Protein AF-W6RRQ3-F1 (afdb_monomer_lite)

Secondary structure (DSSP, 8-state):
-HHHHHHHHHHHHHHHH-TT-THHHHHHHHHHS--TT------PPTT--S-S----S----S-S---EEEESTTS-EEEE--TTSEEEEEETTT--EEEEEE--SS-EEEEEE-SSSS-EEEEESSS-EEEE------SS-----B-S-HHHHHHHHHHHTTS-S-HHHHHHHS---------

Sequence (183 aa):
MEHIGLARKCVQKFKEWYPNDTAIEKMEEDVEALTPNDRPELVAPEGVVDYQERYGGSTNHQTDIKEANFFGSRDQYIIAGSDCGHMYIWNRDTSKIQGIFEADDHILNICQPHPDQFMIATAGIDDDILLWQPILERPDAFLSRRVEDPYEFMEKRADGMGGRIHLHMLRDLARDNSQCVQS

Organism: Caenorhabditis elegans (NCBI:txid6239)

Radius of gyration: 21.49 Å; chains: 1; bounding box: 42×50×58 Å

InterPro domains:
  IPR015943 WD40/YVTN repeat-like-containing domain superfamily [G3DSA:2.130.10.10] (40-133)
  IPR036322 WD40-repeat-containing domain superfamily [SSF50978] (70-133)
  IPR045151 DDB1- and CUL4-associated factor 8-like [PTHR15574] (33-159)

Foldseek 3Di:
DVVLVVLVVVLVVVCVVCVPDPCSVVSVVVSVPDDPPDPPPVPDPVPDDPDDDDQDLADADPDPAKDWDQADPVSQWIWIWHQCQKIWIAGPVLSHTPWIFNHGNGTKHDWAQDPPARKIWTDTPDPDIDIDDDDPDDPDDDPGRIDPDSVVVSVVVCVVPPHDPPPVVVVVSPDDDDDDDDD

Structure (mmCIF, N/CA/C/O backbone):
data_AF-W6RRQ3-F1
#
_entry.id   AF-W6RRQ3-F1
#
loop_
_atom_site.group_PDB
_atom_site.id
_atom_site.type_symbol
_atom_site.label_atom_id
_atom_site.label_alt_id
_atom_site.label_comp_id
_atom_site.label_asym_id
_atom_site.label_entity_id
_atom_site.label_seq_id
_atom_site.pdbx_PDB_ins_code
_atom_site.Cartn_x
_atom_site.Cartn_y
_atom_site.Cartn_z
_atom_site.occupancy
_atom_site.B_iso_or_equiv
_atom_site.auth_seq_id
_atom_site.auth_comp_id
_atom_site.auth_asym_id
_atom_site.auth_atom_id
_atom_site.pdbx_PDB_model_num
ATOM 1 N N . MET A 1 1 ? 2.178 8.960 34.446 1.00 52.72 1 MET A N 1
ATOM 2 C CA . MET A 1 1 ? 1.828 10.273 35.045 1.00 52.72 1 MET A CA 1
ATOM 3 C C . MET A 1 1 ? 1.641 11.366 33.991 1.00 52.72 1 MET A C 1
ATOM 5 O O . MET A 1 1 ? 0.634 12.054 34.052 1.00 52.72 1 MET A O 1
ATOM 9 N N . GLU A 1 2 ? 2.537 11.504 33.008 1.00 67.06 2 GLU A N 1
ATOM 10 C CA . GLU A 1 2 ? 2.463 12.557 31.973 1.00 67.06 2 GLU A CA 1
ATOM 11 C C . GLU A 1 2 ? 1.228 12.455 31.045 1.00 67.06 2 GLU A C 1
ATOM 13 O O . GLU A 1 2 ? 0.581 13.461 30.759 1.00 67.06 2 GLU A O 1
ATOM 18 N N . HIS A 1 3 ? 0.826 11.236 30.665 1.00 67.12 3 HIS A N 1
ATOM 19 C CA . HIS A 1 3 ? -0.305 10.988 29.754 1.00 67.12 3 HIS A CA 1
ATOM 20 C C . HIS A 1 3 ? -1.678 11.413 30.306 1.00 67.12 3 HIS A C 1
ATOM 22 O O . HIS A 1 3 ? -2.476 11.995 29.577 1.00 67.12 3 HIS A O 1
ATOM 28 N N . ILE A 1 4 ? -1.935 11.208 31.602 1.00 79.81 4 ILE A N 1
ATOM 29 C CA . ILE A 1 4 ? -3.200 11.616 32.244 1.00 79.81 4 ILE A CA 1
ATOM 30 C C . ILE A 1 4 ? -3.303 13.150 32.285 1.00 79.81 4 ILE A C 1
ATOM 32 O O . ILE A 1 4 ? -4.369 13.726 32.074 1.00 79.81 4 ILE A O 1
ATOM 36 N N . GLY A 1 5 ? -2.175 13.835 32.502 1.00 82.88 5 GLY A N 1
ATOM 37 C CA . GLY A 1 5 ? -2.117 15.297 32.459 1.00 82.88 5 GLY A CA 1
ATOM 38 C C . GLY A 1 5 ? -2.426 15.868 31.071 1.00 82.88 5 GLY A C 1
ATOM 39 O O . GLY A 1 5 ? -3.064 16.914 30.972 1.00 82.88 5 GLY A O 1
ATOM 40 N N . LEU A 1 6 ? -2.010 15.181 30.004 1.00 82.94 6 LEU A N 1
ATOM 41 C CA . LEU A 1 6 ? -2.356 15.533 28.624 1.00 82.94 6 LEU A CA 1
ATOM 42 C C . LEU A 1 6 ? -3.842 15.299 28.333 1.00 82.94 6 LEU A C 1
ATOM 44 O O . LEU A 1 6 ? -4.488 16.200 27.805 1.00 82.94 6 LEU A O 1
ATOM 48 N N . ALA A 1 7 ? -4.395 14.155 28.749 1.00 83.25 7 ALA A N 1
ATOM 49 C CA . ALA A 1 7 ? -5.813 13.844 28.570 1.00 83.25 7 ALA A CA 1
ATOM 50 C C . ALA A 1 7 ? -6.718 14.925 29.192 1.00 83.25 7 ALA A C 1
ATOM 52 O O . ALA A 1 7 ? -7.599 15.457 28.520 1.00 83.25 7 ALA A O 1
ATOM 53 N N . ARG A 1 8 ? -6.411 15.372 30.420 1.00 89.62 8 ARG A N 1
ATOM 54 C CA . ARG A 1 8 ? -7.125 16.488 31.075 1.00 89.62 8 ARG A CA 1
ATOM 55 C C . ARG A 1 8 ? -7.070 17.791 30.276 1.00 89.62 8 ARG A C 1
ATOM 57 O O . ARG A 1 8 ? -8.070 18.495 30.174 1.00 89.62 8 ARG A O 1
ATOM 64 N N . LYS A 1 9 ? -5.917 18.119 29.682 1.00 91.38 9 LYS A N 1
ATOM 65 C CA . LYS A 1 9 ? -5.772 19.319 28.836 1.00 91.38 9 LYS A CA 1
ATOM 66 C C . LYS A 1 9 ? -6.601 19.222 27.554 1.00 91.38 9 LYS A C 1
ATOM 68 O O . LYS A 1 9 ? -7.137 20.236 27.115 1.00 91.38 9 LYS A O 1
ATOM 73 N N . CYS A 1 10 ? -6.704 18.033 26.962 1.00 89.12 10 CYS A N 1
ATOM 74 C CA . CYS A 1 10 ? -7.537 17.797 25.784 1.00 89.12 10 CYS A CA 1
ATOM 75 C C . CYS A 1 10 ? -9.023 18.001 26.099 1.00 89.12 10 CYS A C 1
ATOM 77 O O . CYS A 1 10 ? -9.680 18.752 25.383 1.00 89.12 10 CYS A O 1
ATOM 79 N N . VAL A 1 11 ? -9.521 17.425 27.200 1.00 91.00 11 VAL A N 1
ATOM 80 C CA . VAL A 1 11 ? -10.916 17.618 27.641 1.00 91.00 11 VAL A CA 1
ATOM 81 C C . VAL A 1 11 ? -11.195 19.095 27.932 1.00 91.00 11 VAL A C 1
ATOM 83 O O . VAL A 1 11 ? -12.192 19.634 27.460 1.00 91.00 11 VAL A O 1
ATOM 86 N N . GLN A 1 12 ? -10.278 19.797 28.606 1.00 92.19 12 GLN A N 1
ATOM 87 C CA . GLN A 1 12 ? -10.429 21.230 28.874 1.00 92.19 12 GLN A CA 1
ATOM 88 C C . GLN A 1 12 ? -10.547 22.066 27.588 1.00 92.19 12 GLN A C 1
ATOM 90 O O . GLN A 1 12 ? -11.425 22.919 27.487 1.00 92.19 12 GLN A O 1
ATOM 95 N N . LYS A 1 13 ? -9.712 21.799 26.577 1.00 93.50 13 LYS A N 1
ATOM 96 C CA . LYS A 1 13 ? -9.834 22.470 25.273 1.00 93.50 13 LYS A CA 1
ATOM 97 C C . LYS A 1 13 ? -11.144 22.136 24.565 1.00 93.50 13 LYS A C 1
ATOM 99 O O . LYS A 1 13 ? -11.748 23.015 23.962 1.00 93.50 13 LYS A O 1
ATOM 104 N N . PHE A 1 14 ? -11.588 20.883 24.640 1.00 91.88 14 PHE A N 1
ATOM 105 C CA . PHE A 1 14 ? -12.852 20.467 24.039 1.00 91.88 14 PHE A CA 1
ATOM 106 C C . PHE A 1 14 ? -14.039 21.211 24.666 1.00 91.88 14 PHE A C 1
ATOM 108 O O . PHE A 1 14 ? -14.890 21.715 23.940 1.00 91.88 14 PHE A O 1
ATOM 115 N N . LYS A 1 15 ? -14.037 21.392 25.994 1.00 94.00 15 LYS A N 1
ATOM 116 C CA . LYS A 1 15 ? -15.022 22.216 26.715 1.00 94.00 15 LYS A CA 1
ATOM 117 C C . LYS A 1 15 ? -15.047 23.670 26.256 1.00 94.00 15 LYS A C 1
ATOM 119 O O . LYS A 1 15 ? -16.119 24.248 26.111 1.00 94.00 15 LYS A O 1
ATOM 124 N N . GLU A 1 16 ? -13.876 24.266 26.041 1.00 93.44 16 GLU A N 1
ATOM 125 C CA . GLU A 1 16 ? -13.763 25.648 25.558 1.00 93.44 16 GLU A CA 1
ATOM 126 C C . GLU A 1 16 ? -14.347 25.812 24.150 1.00 93.44 16 GLU A C 1
ATOM 128 O O . GLU A 1 16 ? -14.944 26.844 23.845 1.00 93.44 16 GLU A O 1
ATOM 133 N N . TRP A 1 17 ? -14.193 24.798 23.297 1.00 93.06 17 TRP A N 1
ATOM 134 C CA . TRP A 1 17 ? -14.697 24.821 21.924 1.00 93.06 17 TRP A CA 1
ATOM 135 C C . TRP A 1 17 ? -16.179 24.458 21.815 1.00 93.06 17 TRP A C 1
ATOM 137 O O . TRP A 1 17 ? -16.884 25.038 20.990 1.00 93.06 17 TRP A O 1
ATOM 147 N N . TYR A 1 18 ? -16.660 23.538 22.652 1.00 91.50 18 TYR A N 1
ATOM 148 C CA . TYR A 1 18 ? -17.997 22.954 22.544 1.00 91.50 18 TYR A CA 1
ATOM 149 C C . TYR A 1 18 ? -18.726 22.912 23.897 1.00 91.50 18 TYR A C 1
ATOM 151 O O . TYR A 1 18 ? -19.106 21.842 24.358 1.00 91.50 18 TYR A O 1
ATOM 159 N N . PRO A 1 19 ? -18.986 24.060 24.548 1.00 91.12 19 PRO A N 1
ATOM 160 C CA . PRO A 1 19 ? -19.419 24.116 25.951 1.00 91.12 19 PRO A CA 1
ATOM 161 C C . PRO A 1 19 ? -20.766 23.443 26.265 1.00 91.12 19 PRO A C 1
ATOM 163 O O . PRO A 1 19 ? -21.056 23.204 27.432 1.00 91.12 19 PRO A O 1
ATOM 166 N N . ASN A 1 20 ? -21.586 23.147 25.253 1.00 92.19 20 ASN A N 1
ATOM 167 C CA . ASN A 1 20 ? -22.897 22.505 25.409 1.00 92.19 20 ASN A CA 1
ATOM 168 C C . ASN A 1 20 ? -22.925 21.057 24.886 1.00 92.19 20 ASN A C 1
ATOM 170 O O . ASN A 1 20 ? -24.006 20.493 24.724 1.00 92.19 20 ASN A O 1
ATOM 174 N N . ASP A 1 21 ? -21.771 20.478 24.544 1.00 91.75 21 ASP A N 1
ATOM 175 C CA . ASP A 1 21 ? -21.704 19.121 24.008 1.00 91.75 21 ASP A CA 1
ATOM 176 C C . ASP A 1 21 ? -21.854 18.082 25.126 1.00 91.75 21 ASP A C 1
ATOM 178 O O . ASP A 1 21 ? -21.128 18.088 26.121 1.00 91.75 21 ASP A O 1
ATOM 182 N N . THR A 1 22 ? -22.799 17.162 24.952 1.00 88.56 22 THR A N 1
ATOM 183 C CA . THR A 1 22 ? -23.110 16.109 25.925 1.00 88.56 22 THR A CA 1
ATOM 184 C C . THR A 1 22 ? -21.976 15.098 26.111 1.00 88.56 22 THR A C 1
ATOM 186 O O . THR A 1 22 ? -21.965 14.373 27.100 1.00 88.56 22 THR A O 1
ATOM 189 N N . ALA A 1 23 ? -21.012 15.025 25.185 1.00 84.38 23 ALA A N 1
ATOM 190 C CA . ALA A 1 23 ? -19.859 14.134 25.300 1.00 84.38 23 ALA A CA 1
ATOM 191 C C . ALA A 1 23 ? -18.877 14.563 26.401 1.00 84.38 23 ALA A C 1
ATOM 193 O O . ALA A 1 23 ? -18.073 13.746 26.849 1.00 84.38 23 ALA A O 1
ATOM 194 N N . ILE A 1 24 ? -18.947 15.822 26.849 1.00 88.69 24 ILE A N 1
ATOM 195 C CA . ILE A 1 24 ? -18.048 16.388 27.857 1.00 88.69 24 ILE A CA 1
ATOM 196 C C . ILE A 1 24 ? -18.095 15.602 29.169 1.00 88.69 24 ILE A C 1
ATOM 198 O O . ILE A 1 24 ? -17.040 15.289 29.713 1.00 88.69 24 ILE A O 1
ATOM 202 N N . GLU A 1 25 ? -19.291 15.274 29.660 1.00 87.25 25 GLU A N 1
ATOM 203 C CA . GLU A 1 25 ? -19.466 14.577 30.942 1.00 87.25 25 GLU A CA 1
ATOM 204 C C . GLU A 1 25 ? -18.770 13.213 30.911 1.00 87.25 25 GLU A C 1
ATOM 206 O O . GLU A 1 25 ? -17.930 12.913 31.757 1.00 87.25 25 GLU A O 1
ATOM 211 N N . LYS A 1 26 ? -19.016 12.441 29.849 1.00 85.75 26 LYS A N 1
ATOM 212 C CA . LYS A 1 26 ? -18.378 11.140 29.637 1.00 85.75 26 LYS A CA 1
ATOM 213 C C . LYS A 1 26 ? -16.856 11.252 29.504 1.00 85.75 26 LYS A C 1
ATOM 215 O O . LYS A 1 26 ? -16.127 10.442 30.062 1.00 85.75 26 LYS A O 1
ATOM 220 N N . MET A 1 27 ? -16.362 12.262 28.786 1.00 85.19 27 MET A N 1
ATOM 221 C CA . MET A 1 27 ? -14.922 12.493 28.643 1.00 85.19 27 MET A CA 1
ATOM 222 C C . MET A 1 27 ? -14.237 12.787 29.984 1.00 85.19 27 MET A C 1
ATOM 224 O O . MET A 1 27 ? -13.084 12.402 30.175 1.00 85.19 27 MET A O 1
ATOM 228 N N . GLU A 1 28 ? -14.907 13.484 30.902 1.00 90.50 28 GLU A N 1
ATOM 229 C CA . GLU A 1 28 ? -14.373 13.724 32.244 1.00 90.50 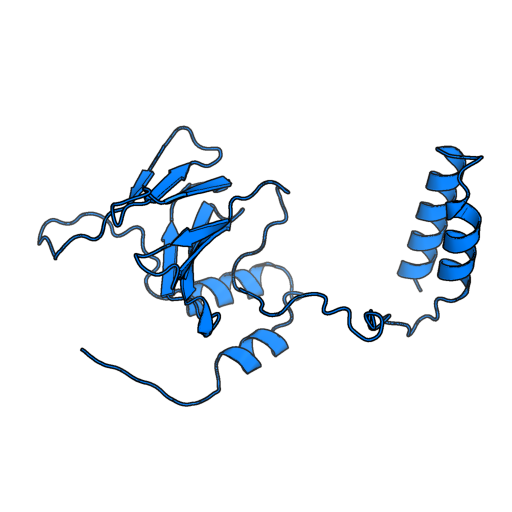28 GLU A CA 1
ATOM 230 C C . GLU A 1 28 ? -14.351 12.456 33.088 1.00 90.50 28 GLU A C 1
ATOM 232 O O . GLU A 1 28 ? -13.317 12.158 33.687 1.00 90.50 28 GLU A O 1
ATOM 237 N N . GLU A 1 29 ? -15.442 11.687 33.073 1.00 87.94 29 GLU A N 1
ATOM 238 C CA . GLU A 1 29 ? -15.528 10.389 33.748 1.00 87.94 29 GLU A CA 1
ATOM 239 C C . GLU A 1 29 ? -14.428 9.433 33.264 1.00 87.94 29 GLU A C 1
ATOM 241 O O . GLU A 1 29 ? -13.704 8.851 34.076 1.00 87.94 29 GLU A O 1
ATOM 246 N N . ASP A 1 30 ? -14.233 9.341 31.946 1.00 82.38 30 ASP A N 1
ATOM 247 C CA . ASP A 1 30 ? -13.212 8.492 31.330 1.00 82.38 30 ASP A CA 1
ATOM 248 C C . ASP A 1 30 ? -11.797 8.904 31.772 1.00 82.38 30 ASP A C 1
ATOM 250 O O . ASP A 1 30 ? -10.953 8.049 32.030 1.00 82.38 30 ASP A O 1
ATOM 254 N N . VAL A 1 31 ? -11.520 10.209 31.903 1.00 85.62 31 VAL A N 1
ATOM 255 C CA . VAL A 1 31 ? -10.207 10.719 32.339 1.00 85.62 31 VAL A CA 1
ATOM 256 C C . VAL A 1 31 ? -9.981 10.556 33.843 1.00 85.62 31 VAL A C 1
ATOM 258 O O . VAL A 1 31 ? -8.836 10.362 34.267 1.00 85.62 31 VAL A O 1
ATOM 261 N N . GLU A 1 32 ? -11.031 10.640 34.658 1.00 85.12 32 GLU A N 1
ATOM 262 C CA . GLU A 1 32 ? -10.962 10.361 36.096 1.00 85.12 32 GLU A CA 1
ATOM 263 C C . GLU A 1 32 ? -10.752 8.874 36.392 1.00 85.12 32 GLU A C 1
ATOM 265 O O . GLU A 1 32 ? -10.042 8.542 37.344 1.00 85.12 32 GLU A O 1
ATOM 270 N N . ALA A 1 33 ? -11.289 7.992 35.547 1.00 81.25 33 ALA A N 1
ATOM 271 C CA . ALA A 1 33 ? -11.121 6.549 35.663 1.00 81.25 33 ALA A CA 1
ATOM 272 C C . ALA A 1 33 ? -9.696 6.058 35.333 1.00 81.25 33 ALA A C 1
ATOM 274 O O . ALA A 1 33 ? -9.342 4.948 35.724 1.00 81.25 33 ALA A O 1
ATOM 275 N N . LEU A 1 34 ? -8.858 6.868 34.666 1.00 75.38 34 LEU A N 1
ATOM 276 C CA . LEU A 1 34 ? -7.501 6.474 34.266 1.00 75.38 34 LEU A CA 1
ATOM 277 C C . LEU A 1 34 ? -6.553 6.307 35.463 1.00 75.38 34 LEU A C 1
ATOM 279 O O . LEU A 1 34 ? -6.156 7.275 36.122 1.00 75.38 34 LEU A O 1
ATOM 283 N N . THR A 1 35 ? -6.050 5.092 35.661 1.00 74.31 35 THR A N 1
ATOM 284 C CA . THR A 1 35 ? -4.922 4.814 36.551 1.00 74.31 35 THR A CA 1
ATOM 285 C C . THR A 1 35 ? -3.576 4.911 35.813 1.00 74.31 35 THR A C 1
ATOM 287 O O . THR A 1 35 ? -3.492 4.704 34.603 1.00 74.31 35 THR A O 1
ATOM 290 N N . PRO A 1 36 ? -2.455 5.203 36.505 1.00 66.06 36 PRO A N 1
ATOM 291 C CA . PRO A 1 36 ? -1.131 5.279 35.875 1.00 66.06 36 PRO A CA 1
ATOM 292 C C . PRO A 1 36 ? -0.655 3.992 35.181 1.00 66.06 36 PRO A C 1
ATOM 294 O O . PRO A 1 36 ? 0.289 4.072 34.395 1.00 66.06 36 PRO A O 1
ATOM 297 N N . ASN A 1 37 ? -1.273 2.847 35.492 1.00 62.06 37 ASN A N 1
ATOM 298 C CA . ASN A 1 37 ? -0.990 1.542 34.895 1.00 62.06 37 ASN A CA 1
ATOM 299 C C . ASN A 1 37 ? -2.086 1.076 33.925 1.00 62.06 37 ASN A C 1
ATOM 301 O O . ASN A 1 37 ? -1.929 0.005 33.338 1.00 62.06 37 ASN A O 1
ATOM 305 N N . ASP A 1 38 ? -3.142 1.867 33.715 1.00 57.59 38 ASP A N 1
ATOM 306 C CA . ASP A 1 38 ? -4.157 1.560 32.716 1.00 57.59 38 ASP A CA 1
ATOM 307 C C . ASP A 1 38 ? -3.546 1.754 31.334 1.00 57.59 38 ASP A C 1
ATOM 309 O O . ASP A 1 38 ? -3.451 2.853 30.785 1.00 57.59 38 ASP A O 1
ATOM 313 N N . ARG A 1 39 ? -3.104 0.643 30.756 1.00 53.84 39 ARG A N 1
ATOM 314 C CA . ARG A 1 39 ? -3.241 0.461 29.321 1.00 53.84 39 ARG A CA 1
ATOM 315 C C . ARG A 1 39 ? -4.675 -0.018 29.159 1.00 53.84 39 ARG A C 1
ATOM 317 O O . ARG A 1 39 ? -4.924 -1.156 29.552 1.00 53.84 39 ARG A O 1
ATOM 324 N N . PRO A 1 40 ? -5.619 0.803 28.677 1.00 51.00 40 PRO A N 1
ATOM 325 C CA . PRO A 1 40 ? -6.908 0.256 28.315 1.00 51.00 40 PRO A CA 1
ATOM 326 C C . PRO A 1 40 ? -6.623 -0.774 27.223 1.00 51.00 40 PRO A C 1
ATOM 328 O O . PRO A 1 40 ? -6.271 -0.423 26.096 1.00 51.00 40 PRO A O 1
ATOM 331 N N . GLU A 1 41 ? -6.698 -2.058 27.567 1.00 49.09 41 GLU A N 1
ATOM 332 C CA . GLU A 1 41 ? -7.089 -3.036 26.570 1.00 49.09 41 GLU A CA 1
ATOM 333 C C . GLU A 1 41 ? -8.450 -2.540 26.100 1.00 49.09 41 GLU A C 1
ATOM 335 O O . GLU A 1 41 ? -9.415 -2.511 26.863 1.00 49.09 41 GLU A O 1
ATOM 340 N N . LEU A 1 42 ? -8.488 -2.011 24.880 1.00 51.66 42 LEU A N 1
ATOM 341 C CA . LEU A 1 42 ? -9.728 -1.673 24.206 1.00 51.66 42 LEU A CA 1
ATOM 342 C C . LEU A 1 42 ? -10.451 -3.000 23.976 1.00 51.66 42 LEU A C 1
ATOM 344 O O . LEU A 1 42 ? -10.278 -3.649 22.948 1.00 51.66 42 LEU A O 1
ATOM 348 N N . VAL A 1 43 ? -11.191 -3.458 24.983 1.00 54.19 43 VAL A N 1
ATOM 349 C CA . VAL A 1 43 ? -12.018 -4.651 24.868 1.00 54.19 43 VAL A CA 1
ATOM 350 C C . VAL A 1 43 ? -13.240 -4.228 24.072 1.00 54.19 43 VAL A C 1
ATOM 352 O O . VAL A 1 43 ? -14.116 -3.520 24.572 1.00 54.19 43 VAL A O 1
ATOM 355 N N . ALA A 1 44 ? -13.257 -4.605 22.797 1.00 53.06 44 ALA A N 1
ATOM 356 C CA . ALA A 1 44 ? -14.418 -4.403 21.954 1.00 53.06 44 ALA A CA 1
ATOM 357 C C . ALA A 1 44 ? -15.642 -5.096 22.598 1.00 53.06 44 ALA A C 1
ATOM 359 O O . ALA A 1 44 ? -15.487 -6.177 23.179 1.00 53.06 44 ALA A O 1
ATOM 360 N N . PRO A 1 45 ? -16.845 -4.490 22.547 1.00 65.06 45 PRO A N 1
ATOM 361 C CA . PRO A 1 45 ? -18.060 -5.124 23.051 1.00 65.06 45 PRO A CA 1
ATOM 362 C C . PRO A 1 45 ? -18.232 -6.536 22.483 1.00 65.06 45 PRO A C 1
ATOM 364 O O . PRO A 1 45 ? -17.808 -6.805 21.361 1.00 65.06 45 PRO A O 1
ATOM 367 N N . GLU A 1 46 ? -18.878 -7.439 23.223 1.00 64.06 46 GLU A N 1
ATOM 368 C CA . GLU A 1 46 ? -19.155 -8.793 22.729 1.00 64.06 46 GLU A CA 1
ATOM 369 C C . GLU A 1 46 ? -19.822 -8.750 21.341 1.00 64.06 46 GLU A C 1
ATOM 371 O O . GLU A 1 46 ? -20.861 -8.116 21.149 1.00 64.06 46 GLU A O 1
ATOM 376 N N . GLY A 1 47 ? -19.197 -9.407 20.357 1.00 67.88 47 GLY A N 1
ATOM 377 C CA . GLY A 1 47 ? -19.642 -9.416 18.958 1.00 67.88 47 GLY A CA 1
ATOM 378 C C . GLY A 1 47 ? -19.068 -8.300 18.075 1.00 67.88 47 GLY A C 1
ATOM 379 O O . GLY A 1 47 ? -19.302 -8.314 16.868 1.00 67.88 47 GLY A O 1
ATOM 380 N N . VAL A 1 48 ? -18.292 -7.370 18.634 1.00 58.28 48 VAL A N 1
ATOM 381 C CA . VAL A 1 48 ? -17.546 -6.354 17.885 1.00 58.28 48 VAL A CA 1
ATOM 382 C C . VAL A 1 48 ? -16.099 -6.818 17.762 1.00 58.28 48 VAL A C 1
ATOM 384 O O . VAL A 1 48 ? -15.413 -7.026 18.756 1.00 58.28 48 VAL A O 1
ATOM 387 N N . VAL A 1 49 ? -15.635 -7.003 16.529 1.00 58.97 49 VAL A N 1
ATOM 388 C CA . VAL A 1 49 ? -14.231 -7.298 16.226 1.00 58.97 49 VAL A CA 1
ATOM 389 C C . VAL A 1 49 ? -13.641 -6.045 15.591 1.00 58.97 49 VAL A C 1
ATOM 391 O O . VAL A 1 49 ? -14.199 -5.554 14.614 1.00 58.97 49 VAL A O 1
ATOM 394 N N . ASP A 1 50 ? -12.550 -5.526 16.155 1.00 64.06 50 ASP A N 1
ATOM 395 C CA . ASP A 1 50 ? -11.884 -4.301 15.682 1.00 64.06 50 ASP A CA 1
ATOM 396 C C . ASP A 1 50 ? -11.363 -4.468 14.239 1.00 64.06 50 ASP A C 1
ATOM 398 O O . ASP A 1 50 ? -11.689 -3.697 13.340 1.00 64.06 50 ASP A O 1
ATOM 402 N N . TYR A 1 51 ? -10.642 -5.561 13.981 1.00 70.81 51 TYR A N 1
ATOM 403 C CA . TYR A 1 51 ? -10.221 -5.987 12.646 1.00 70.81 51 TYR A CA 1
ATOM 404 C C . TYR A 1 51 ? -10.045 -7.510 12.606 1.00 70.81 51 TYR A C 1
ATOM 406 O O . TYR A 1 51 ? -9.761 -8.137 13.625 1.00 70.81 51 TYR A O 1
ATOM 414 N N . GLN A 1 52 ? -10.209 -8.119 11.427 1.00 72.94 52 GLN A N 1
ATOM 415 C CA . GLN A 1 52 ? -9.971 -9.560 11.242 1.00 72.94 52 GLN A CA 1
ATOM 416 C C . GLN A 1 52 ? -8.503 -9.873 10.945 1.00 72.94 52 GLN A C 1
ATOM 418 O O . GLN A 1 52 ? -7.972 -10.862 11.440 1.00 72.94 52 GLN A O 1
ATOM 423 N N . GLU A 1 53 ? -7.842 -9.017 10.166 1.00 79.38 53 GLU A N 1
ATOM 424 C CA . GLU A 1 53 ? -6.453 -9.196 9.749 1.00 79.38 53 GLU A CA 1
ATOM 425 C C . GLU A 1 53 ? -5.702 -7.868 9.733 1.00 79.38 53 GLU A C 1
ATOM 427 O O . GLU A 1 53 ? -6.299 -6.795 9.616 1.00 79.38 53 GLU A O 1
ATOM 432 N N . ARG A 1 54 ? -4.374 -7.951 9.852 1.00 82.38 54 ARG A N 1
ATOM 433 C CA . ARG A 1 54 ? -3.488 -6.790 9.856 1.00 82.38 54 ARG A CA 1
ATOM 434 C C . ARG A 1 54 ? -2.306 -7.008 8.922 1.00 82.38 54 ARG A C 1
ATOM 436 O O . ARG A 1 54 ? -1.483 -7.893 9.138 1.00 82.38 54 ARG A O 1
ATOM 443 N N . TYR A 1 55 ? -2.159 -6.091 7.974 1.00 85.19 55 TYR A N 1
ATOM 444 C CA . TYR A 1 55 ? -1.052 -6.048 7.025 1.00 85.19 55 TYR A CA 1
ATOM 445 C C . TYR A 1 55 ? 0.005 -5.054 7.522 1.00 85.19 55 TYR A C 1
ATOM 447 O O . TYR A 1 55 ? -0.229 -3.848 7.578 1.00 85.19 55 TYR A O 1
ATOM 455 N N . GLY A 1 56 ? 1.146 -5.571 7.982 1.00 84.19 56 GLY A N 1
ATOM 456 C CA . GLY A 1 56 ? 2.229 -4.775 8.570 1.00 84.19 56 GLY A CA 1
ATOM 457 C C . GLY A 1 56 ? 3.373 -4.475 7.597 1.00 84.19 56 GLY A C 1
ATOM 458 O O . GLY A 1 56 ? 3.441 -5.041 6.509 1.00 84.19 56 GLY A O 1
ATOM 459 N N . GLY A 1 57 ? 4.303 -3.614 8.019 1.00 79.00 57 GLY A N 1
ATOM 460 C CA . GLY A 1 57 ? 5.548 -3.318 7.291 1.00 79.00 57 GLY A CA 1
ATOM 461 C C . GLY A 1 57 ? 5.623 -1.929 6.651 1.00 79.00 57 GLY A C 1
ATOM 462 O O . GLY A 1 57 ? 6.722 -1.444 6.378 1.00 79.00 57 GLY A O 1
ATOM 463 N N . SER A 1 58 ? 4.476 -1.274 6.468 1.00 76.81 58 SER A N 1
ATOM 464 C CA . SER A 1 58 ? 4.359 0.140 6.098 1.00 76.81 58 SER A CA 1
ATOM 465 C C . SER A 1 58 ? 3.843 0.952 7.288 1.00 76.81 58 SER A C 1
ATOM 467 O O . SER A 1 58 ? 3.129 0.430 8.151 1.00 76.81 58 SER A O 1
ATOM 469 N N . THR A 1 59 ? 4.235 2.224 7.330 1.00 71.50 59 THR A N 1
ATOM 470 C CA . THR A 1 59 ? 3.851 3.160 8.378 1.00 71.50 59 THR A CA 1
ATOM 471 C C . THR A 1 59 ? 3.607 4.530 7.757 1.00 71.50 59 THR A C 1
ATOM 473 O O . THR A 1 59 ? 4.529 5.117 7.192 1.00 71.50 59 THR A O 1
ATOM 476 N N . ASN A 1 60 ? 2.388 5.047 7.912 1.00 79.62 60 ASN A N 1
ATOM 477 C CA . ASN A 1 60 ? 1.999 6.376 7.448 1.00 79.62 60 ASN A CA 1
ATOM 478 C C . ASN A 1 60 ? 1.888 7.306 8.656 1.00 79.62 60 ASN A C 1
ATOM 480 O O . ASN A 1 60 ? 1.088 7.063 9.556 1.00 79.62 60 ASN A O 1
ATOM 484 N N . HIS A 1 61 ? 2.752 8.313 8.711 1.00 77.81 61 HIS A N 1
ATOM 485 C CA . HIS A 1 61 ? 2.853 9.278 9.813 1.00 77.81 61 HIS A CA 1
ATOM 486 C C . HIS A 1 61 ? 2.909 10.731 9.324 1.00 77.81 61 HIS A C 1
ATOM 488 O O . HIS A 1 61 ? 2.777 11.650 10.129 1.00 77.81 61 HIS A O 1
ATOM 494 N N . GLN A 1 62 ? 3.185 10.946 8.039 1.00 75.44 62 GLN A N 1
ATOM 495 C CA . GLN A 1 62 ? 3.283 12.262 7.421 1.00 75.44 62 GLN A CA 1
ATOM 496 C C . GLN A 1 62 ? 1.949 12.681 6.809 1.00 75.44 62 GLN A C 1
ATOM 498 O O . GLN A 1 62 ? 1.625 13.867 6.833 1.00 75.44 62 GLN A O 1
ATOM 503 N N . THR A 1 63 ? 1.174 11.730 6.277 1.00 75.44 63 THR A N 1
ATOM 504 C CA . THR A 1 63 ? -0.121 12.023 5.656 1.00 75.44 63 THR A CA 1
ATOM 505 C C . THR A 1 63 ? -1.169 10.958 5.975 1.00 75.44 63 THR A C 1
ATOM 507 O O . THR A 1 63 ? -0.863 9.772 6.080 1.00 75.44 63 THR A O 1
ATOM 510 N N . ASP A 1 64 ? -2.429 11.390 6.063 1.00 75.00 64 ASP A N 1
ATOM 511 C CA . ASP A 1 64 ? -3.570 10.526 6.404 1.00 75.00 64 ASP A CA 1
ATOM 512 C C . ASP A 1 64 ? -4.318 9.994 5.165 1.00 75.00 64 ASP A C 1
ATOM 514 O O . ASP A 1 64 ? -5.386 9.396 5.278 1.00 75.00 64 ASP A O 1
ATOM 518 N N . ILE A 1 65 ? -3.783 10.229 3.961 1.00 77.25 65 ILE A N 1
ATOM 519 C CA . ILE A 1 65 ? -4.436 9.889 2.691 1.00 77.25 65 ILE A CA 1
ATOM 520 C C . ILE A 1 65 ? -3.575 8.860 1.965 1.00 77.25 65 ILE A C 1
ATOM 522 O O . ILE A 1 65 ? -2.521 9.188 1.418 1.00 77.25 65 ILE A O 1
ATOM 526 N N . LYS A 1 66 ? -4.022 7.603 1.982 1.00 86.56 66 LYS A N 1
ATOM 527 C CA . LYS A 1 66 ? -3.394 6.492 1.267 1.00 86.56 66 LYS A CA 1
ATOM 528 C C . LYS A 1 66 ? -4.454 5.585 0.683 1.00 86.56 66 LYS A C 1
ATOM 530 O O . LYS A 1 66 ? -5.403 5.212 1.368 1.00 86.56 66 LYS A O 1
ATOM 535 N N . GLU A 1 67 ? -4.264 5.208 -0.568 1.00 92.75 67 GLU A N 1
ATOM 536 C CA . GLU A 1 67 ? -5.059 4.165 -1.186 1.00 92.75 67 GLU A CA 1
ATOM 537 C C . GLU A 1 67 ? -4.505 2.783 -0.848 1.00 92.75 67 GLU A C 1
ATOM 539 O O . GLU A 1 67 ? -3.292 2.543 -0.848 1.00 92.75 67 GLU A O 1
ATOM 544 N N . ALA A 1 68 ? -5.437 1.865 -0.615 1.00 93.69 68 ALA A N 1
ATOM 545 C CA . ALA A 1 68 ? -5.202 0.437 -0.593 1.00 93.69 68 ALA A CA 1
ATOM 546 C C . ALA A 1 68 ? -6.254 -0.236 -1.479 1.00 93.69 68 ALA A C 1
ATOM 548 O O . ALA A 1 68 ? -7.423 0.148 -1.446 1.00 93.69 68 ALA A O 1
ATOM 549 N N . ASN A 1 69 ? -5.847 -1.228 -2.266 1.00 95.75 69 ASN A N 1
ATOM 550 C CA . ASN A 1 69 ? -6.723 -1.922 -3.206 1.00 95.75 69 ASN A CA 1
ATOM 551 C C . ASN A 1 69 ? -6.486 -3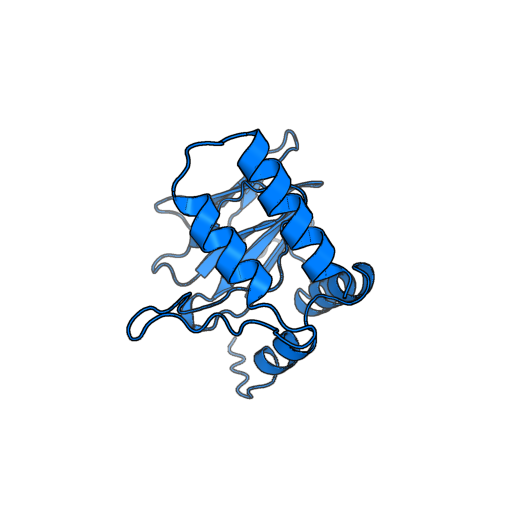.434 -3.185 1.00 95.75 69 ASN A C 1
ATOM 553 O O . ASN A 1 69 ? -5.401 -3.913 -2.845 1.00 95.75 69 ASN A O 1
ATOM 557 N N . PHE A 1 70 ? -7.513 -4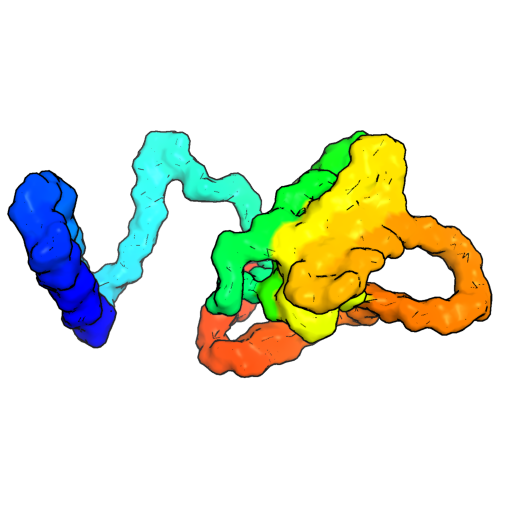.187 -3.578 1.00 94.56 70 PHE A N 1
ATOM 558 C CA . PHE A 1 70 ? -7.367 -5.599 -3.914 1.00 94.56 70 PHE A CA 1
ATOM 559 C C . PHE A 1 70 ? -6.692 -5.744 -5.275 1.00 94.56 70 PHE A C 1
ATOM 561 O O . PHE A 1 70 ? -6.900 -4.930 -6.173 1.00 94.56 70 PHE A O 1
ATOM 568 N N . PHE A 1 71 ? -5.866 -6.774 -5.427 1.00 93.00 71 PHE A N 1
ATOM 569 C CA . PHE A 1 71 ? -5.118 -7.005 -6.652 1.00 93.00 71 PHE A CA 1
ATOM 570 C C . PHE A 1 71 ? -4.997 -8.492 -6.996 1.00 93.00 71 PHE A C 1
ATOM 572 O O . PHE A 1 71 ? -4.920 -9.369 -6.130 1.00 93.00 71 PHE A O 1
ATOM 579 N N . GLY A 1 72 ? -4.913 -8.761 -8.299 1.00 89.19 72 GLY A N 1
ATOM 580 C CA . GLY A 1 72 ? -4.887 -10.097 -8.878 1.00 89.19 72 GLY A CA 1
ATOM 581 C C . GLY A 1 72 ? -6.276 -10.574 -9.300 1.00 89.19 72 GLY A C 1
ATOM 582 O O . GLY A 1 72 ? -7.296 -10.049 -8.877 1.00 89.19 72 GLY A O 1
ATOM 583 N N . SER A 1 73 ? -6.321 -11.599 -10.150 1.00 86.56 73 SER A N 1
ATOM 584 C CA . SER A 1 73 ? -7.567 -12.106 -10.746 1.00 86.56 73 SER A CA 1
ATOM 585 C C . SER A 1 73 ? -8.587 -12.669 -9.749 1.00 86.56 73 SER A C 1
ATOM 587 O O . SER A 1 73 ? -9.714 -12.970 -10.138 1.00 86.56 73 SER A O 1
ATOM 589 N N . ARG A 1 74 ? -8.194 -12.876 -8.488 1.00 89.31 74 ARG A N 1
ATOM 590 C CA . ARG A 1 74 ? -9.054 -13.371 -7.407 1.00 89.31 74 ARG A CA 1
ATOM 591 C C . ARG A 1 74 ? -8.915 -12.536 -6.134 1.00 89.31 74 ARG A C 1
ATOM 593 O O . ARG A 1 74 ? -9.161 -13.067 -5.054 1.00 89.31 74 ARG A O 1
ATOM 600 N N . ASP A 1 75 ? -8.453 -11.290 -6.244 1.00 92.12 75 ASP A N 1
ATOM 601 C CA . ASP A 1 75 ? -8.203 -10.415 -5.090 1.00 92.12 75 ASP A CA 1
ATOM 602 C C . ASP A 1 75 ? -7.300 -11.071 -4.033 1.00 92.12 75 ASP A C 1
ATOM 604 O O . ASP A 1 75 ? -7.466 -10.880 -2.826 1.00 92.12 75 ASP A O 1
ATOM 608 N N . GLN A 1 76 ? -6.366 -11.913 -4.488 1.00 93.31 76 GLN A N 1
ATOM 609 C CA . GLN A 1 76 ? -5.487 -12.686 -3.613 1.00 93.31 76 GLN A CA 1
ATOM 610 C C . GLN A 1 76 ? -4.359 -11.838 -3.013 1.00 93.31 76 GLN A C 1
ATOM 612 O O . GLN A 1 76 ? -3.628 -12.308 -2.136 1.00 93.31 76 GLN A O 1
ATOM 617 N N . TYR A 1 77 ? -4.197 -10.607 -3.499 1.00 93.81 77 TYR A N 1
ATOM 618 C CA . TYR A 1 77 ? -3.226 -9.652 -3.000 1.00 93.81 77 TYR A CA 1
ATOM 619 C C . TYR A 1 77 ? -3.905 -8.377 -2.514 1.00 93.81 77 TYR A C 1
ATOM 621 O O . TYR A 1 77 ? -4.942 -7.967 -3.030 1.00 93.81 77 TYR A O 1
ATOM 629 N N . ILE A 1 78 ? -3.264 -7.736 -1.544 1.00 95.31 78 ILE A N 1
ATOM 630 C CA . ILE A 1 78 ? -3.539 -6.359 -1.142 1.00 95.31 78 ILE A CA 1
ATOM 631 C C . ILE A 1 78 ? -2.356 -5.516 -1.594 1.00 95.31 78 ILE A C 1
ATOM 633 O O . ILE A 1 78 ? -1.209 -5.930 -1.410 1.00 95.31 78 ILE A O 1
ATOM 637 N N . ILE A 1 79 ? -2.629 -4.349 -2.166 1.00 95.44 79 ILE A N 1
ATOM 638 C CA . ILE A 1 79 ? -1.618 -3.344 -2.489 1.00 95.44 79 ILE A CA 1
ATOM 639 C C . ILE A 1 79 ? -1.914 -2.055 -1.739 1.00 95.44 79 ILE A C 1
ATOM 641 O O . ILE A 1 79 ? -3.080 -1.697 -1.588 1.00 95.44 79 ILE A O 1
ATOM 645 N N . ALA A 1 80 ? -0.882 -1.359 -1.272 1.00 95.50 80 ALA A N 1
ATOM 646 C CA . ALA A 1 80 ? -1.041 -0.036 -0.673 1.00 95.50 80 ALA A CA 1
ATOM 647 C C . ALA A 1 80 ? 0.222 0.813 -0.815 1.00 95.50 80 ALA A C 1
ATOM 649 O O . ALA A 1 80 ? 1.341 0.288 -0.857 1.00 95.50 80 ALA A O 1
ATOM 650 N N . GLY A 1 81 ? 0.020 2.129 -0.841 1.00 93.56 81 GLY A N 1
ATOM 651 C CA . GLY A 1 81 ? 1.099 3.107 -0.781 1.00 93.56 81 GLY A CA 1
ATOM 652 C C . GLY A 1 81 ? 1.569 3.401 0.639 1.00 93.56 81 GLY A C 1
ATOM 653 O O . GLY A 1 81 ? 0.920 3.051 1.629 1.00 93.56 81 GLY A O 1
ATOM 654 N N . SER A 1 82 ? 2.724 4.051 0.731 1.00 92.25 82 SER A N 1
ATOM 655 C CA . SER A 1 82 ? 3.368 4.401 1.991 1.00 92.25 82 SER A CA 1
ATOM 656 C C . SER A 1 82 ? 3.991 5.793 1.926 1.00 92.25 82 SER A C 1
ATOM 658 O O . SER A 1 82 ? 4.484 6.216 0.879 1.00 92.25 82 SER A O 1
ATOM 660 N N . ASP A 1 83 ? 4.060 6.470 3.071 1.00 91.56 83 ASP A N 1
ATOM 661 C CA . ASP A 1 83 ? 4.800 7.731 3.254 1.00 91.56 83 ASP A CA 1
ATOM 662 C C . ASP A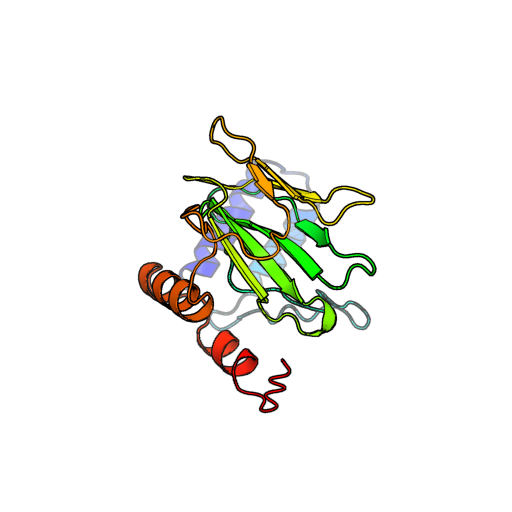 1 83 ? 6.318 7.597 3.049 1.00 91.56 83 ASP A C 1
ATOM 664 O O . ASP A 1 83 ? 7.048 8.577 3.131 1.00 91.56 83 ASP A O 1
ATOM 668 N N . CYS A 1 84 ? 6.819 6.383 2.815 1.00 90.56 84 CYS A N 1
ATOM 669 C CA . CYS A 1 84 ? 8.201 6.161 2.410 1.00 90.56 84 CYS A CA 1
ATOM 670 C C . CYS A 1 84 ? 8.405 6.118 0.889 1.00 90.56 84 CYS A C 1
ATOM 672 O O . CYS A 1 84 ? 9.495 5.737 0.468 1.00 90.56 84 CYS A O 1
ATOM 674 N N . GLY A 1 85 ? 7.367 6.384 0.090 1.00 92.62 85 GLY A N 1
ATOM 675 C CA . GLY A 1 85 ? 7.426 6.346 -1.377 1.00 92.62 85 GLY A CA 1
ATOM 676 C C . GLY A 1 85 ? 7.319 4.938 -1.977 1.00 92.62 85 GLY A C 1
ATOM 677 O O . GLY A 1 85 ? 7.423 4.741 -3.183 1.00 92.62 85 GLY A O 1
ATOM 678 N N . HIS A 1 86 ? 7.097 3.915 -1.147 1.00 94.69 86 HIS A N 1
ATOM 679 C CA . HIS A 1 86 ? 7.058 2.528 -1.608 1.00 94.69 86 HIS A CA 1
ATOM 680 C C . HIS A 1 86 ? 5.628 1.993 -1.699 1.00 94.69 86 HIS A C 1
ATOM 682 O O . HIS A 1 86 ? 4.793 2.243 -0.826 1.00 94.69 86 HIS A O 1
ATOM 688 N N . MET A 1 87 ? 5.382 1.192 -2.732 1.00 95.06 87 MET A N 1
ATOM 689 C CA . MET A 1 87 ? 4.218 0.324 -2.850 1.00 95.06 87 MET A CA 1
ATOM 690 C C . MET A 1 87 ? 4.517 -1.015 -2.178 1.00 95.06 87 MET A C 1
ATOM 692 O O . MET A 1 87 ? 5.528 -1.662 -2.461 1.00 95.06 87 MET A O 1
ATOM 696 N N . TYR A 1 88 ? 3.609 -1.454 -1.320 1.00 95.19 88 TYR A N 1
ATOM 697 C CA . TYR A 1 88 ? 3.677 -2.739 -0.638 1.00 95.19 88 TYR A CA 1
ATOM 698 C C . TYR A 1 88 ? 2.644 -3.686 -1.232 1.00 95.19 88 TYR A C 1
ATOM 700 O O . TYR A 1 88 ? 1.516 -3.280 -1.505 1.00 95.19 88 TYR A O 1
ATOM 708 N N . ILE A 1 89 ? 3.031 -4.949 -1.414 1.00 94.50 89 ILE A N 1
ATOM 709 C CA . ILE A 1 89 ? 2.140 -6.017 -1.866 1.00 94.50 89 ILE A CA 1
ATOM 710 C C . ILE A 1 89 ? 2.136 -7.120 -0.812 1.00 94.50 89 ILE A C 1
ATOM 712 O O . ILE A 1 89 ? 3.183 -7.703 -0.514 1.00 94.50 89 ILE A O 1
ATOM 716 N N . TRP A 1 90 ? 0.959 -7.448 -0.289 1.00 95.31 90 TRP A N 1
ATOM 717 C CA . TRP A 1 90 ? 0.747 -8.554 0.644 1.00 95.31 90 TRP A CA 1
ATOM 718 C C . TRP A 1 90 ? -0.093 -9.648 0.003 1.00 95.31 90 TRP A C 1
ATOM 720 O O . TRP A 1 90 ? -0.963 -9.378 -0.819 1.00 95.31 90 TRP A O 1
ATOM 730 N N . ASN A 1 91 ? 0.127 -10.890 0.418 1.00 93.62 91 ASN A N 1
ATOM 731 C CA . ASN A 1 91 ? -0.838 -11.957 0.207 1.00 93.62 91 ASN A CA 1
ATOM 732 C C . ASN A 1 91 ? -1.996 -11.756 1.190 1.00 93.62 91 ASN A C 1
ATOM 734 O O . ASN A 1 91 ? -1.759 -11.614 2.389 1.00 93.62 91 ASN A O 1
ATOM 738 N N . ARG A 1 92 ? -3.225 -11.740 0.668 1.00 92.69 92 ARG A N 1
ATOM 739 C CA . ARG A 1 92 ? -4.428 -11.433 1.440 1.00 92.69 92 ARG A CA 1
ATOM 740 C C . ARG A 1 92 ? -4.651 -12.432 2.573 1.00 92.69 92 ARG A C 1
ATOM 742 O O . ARG A 1 92 ? -4.778 -11.993 3.699 1.00 92.69 92 ARG A O 1
ATOM 749 N N . ASP A 1 93 ? -4.629 -13.732 2.290 1.00 90.50 93 ASP A N 1
ATOM 750 C CA . ASP A 1 93 ? -5.007 -14.776 3.260 1.00 90.50 93 ASP A CA 1
ATOM 751 C C . ASP A 1 93 ? -3.950 -15.022 4.348 1.00 90.50 93 ASP A C 1
ATOM 753 O O . ASP A 1 93 ? -4.234 -15.583 5.401 1.00 90.50 93 ASP A O 1
ATOM 757 N N . THR A 1 94 ? -2.690 -14.687 4.066 1.00 87.69 94 THR A N 1
ATOM 758 C CA . THR A 1 94 ? -1.569 -14.956 4.983 1.00 87.69 94 THR A CA 1
ATOM 759 C C . THR A 1 94 ? -1.016 -13.697 5.633 1.00 87.69 94 THR A C 1
ATOM 761 O O . THR A 1 94 ? -0.129 -13.795 6.480 1.00 87.69 94 THR A O 1
ATOM 764 N N . SER A 1 95 ? -1.465 -12.516 5.199 1.00 87.50 95 SER A N 1
ATOM 765 C CA . SER A 1 95 ? -0.913 -11.217 5.595 1.00 87.50 95 SER A CA 1
ATOM 766 C C . SER A 1 95 ? 0.610 -11.065 5.367 1.00 87.50 95 SER A C 1
ATOM 768 O O . SER A 1 95 ? 1.238 -10.125 5.860 1.00 87.50 95 SER A O 1
ATOM 770 N N . LYS A 1 96 ? 1.237 -11.960 4.583 1.00 88.75 96 LYS A N 1
ATOM 771 C CA . LYS A 1 96 ? 2.686 -11.963 4.318 1.00 88.75 96 LYS A CA 1
ATOM 772 C C . LYS A 1 96 ? 3.047 -11.058 3.146 1.00 88.75 96 LYS A C 1
ATOM 774 O O . LYS A 1 96 ? 2.439 -11.147 2.076 1.00 88.75 96 LYS A O 1
ATOM 779 N N . ILE A 1 97 ? 4.101 -10.264 3.323 1.00 91.50 97 ILE A N 1
ATOM 780 C CA . ILE A 1 97 ? 4.709 -9.449 2.264 1.00 91.50 97 ILE A CA 1
ATOM 781 C C . ILE A 1 97 ? 5.161 -10.341 1.102 1.00 91.50 97 ILE A C 1
ATOM 783 O O . ILE A 1 97 ? 5.875 -11.321 1.297 1.00 91.50 97 ILE A O 1
ATOM 787 N N . GLN A 1 98 ? 4.748 -9.976 -0.109 1.00 92.50 98 GLN A N 1
ATOM 788 C CA . GLN A 1 98 ? 5.171 -10.595 -1.369 1.00 92.50 98 GLN A CA 1
ATOM 789 C C . GLN A 1 98 ? 6.224 -9.744 -2.086 1.00 92.50 98 GLN A C 1
ATOM 791 O O . GLN A 1 98 ? 7.094 -10.264 -2.790 1.00 92.50 98 GLN A O 1
ATOM 796 N N . GLY A 1 99 ? 6.170 -8.426 -1.899 1.00 91.50 99 GLY A N 1
ATOM 797 C CA . GLY A 1 99 ? 7.143 -7.511 -2.471 1.00 91.50 99 GLY A CA 1
ATOM 798 C C . GLY A 1 99 ? 6.946 -6.077 -2.009 1.00 91.50 99 GLY A C 1
ATOM 799 O O . GLY A 1 99 ? 5.863 -5.690 -1.568 1.00 91.50 99 GLY A O 1
ATOM 800 N N . ILE A 1 100 ? 8.023 -5.310 -2.132 1.00 94.12 100 ILE A N 1
ATOM 801 C CA . ILE A 1 100 ? 8.059 -3.870 -1.905 1.00 94.12 100 ILE A CA 1
ATOM 802 C C . ILE A 1 100 ? 8.698 -3.249 -3.147 1.00 94.12 100 ILE A C 1
ATOM 804 O O . ILE A 1 100 ? 9.707 -3.760 -3.644 1.00 94.12 100 ILE A O 1
ATOM 808 N N . PHE A 1 101 ? 8.094 -2.182 -3.659 1.00 93.88 101 PHE A N 1
ATOM 809 C CA . PHE A 1 101 ? 8.503 -1.522 -4.893 1.00 93.88 101 PHE A CA 1
ATOM 810 C C . PHE A 1 101 ? 8.645 -0.020 -4.658 1.00 93.88 101 PHE A C 1
ATOM 812 O O . PHE A 1 101 ? 7.737 0.605 -4.118 1.00 93.88 101 PHE A O 1
ATOM 819 N N . GLU A 1 102 ? 9.776 0.550 -5.052 1.00 94.38 102 GLU A N 1
ATOM 820 C CA . GLU A 1 102 ? 10.045 1.989 -5.010 1.00 94.38 102 GLU A CA 1
ATOM 821 C C . GLU A 1 102 ? 9.240 2.695 -6.106 1.00 94.38 102 GLU A C 1
ATOM 823 O O . GLU A 1 102 ? 9.543 2.563 -7.296 1.00 94.38 102 GLU A O 1
ATOM 828 N N . ALA A 1 103 ? 8.172 3.384 -5.708 1.00 94.12 103 ALA A N 1
ATOM 829 C CA . ALA A 1 103 ? 7.135 3.860 -6.619 1.00 94.12 103 ALA A CA 1
ATOM 830 C C . ALA A 1 103 ? 7.005 5.385 -6.701 1.00 94.12 103 ALA A C 1
ATOM 832 O O . ALA A 1 103 ? 6.361 5.882 -7.618 1.00 94.12 103 ALA A O 1
ATOM 833 N N . ASP A 1 104 ? 7.603 6.091 -5.753 1.00 94.69 104 ASP A N 1
ATOM 834 C CA . ASP A 1 104 ? 7.690 7.543 -5.641 1.00 94.69 104 ASP A CA 1
ATOM 835 C C . ASP A 1 104 ? 8.945 7.836 -4.802 1.00 94.69 104 ASP A C 1
ATOM 837 O O . ASP A 1 104 ? 9.303 7.019 -3.942 1.00 94.69 104 ASP A O 1
ATOM 841 N N . ASP A 1 105 ? 9.622 8.958 -5.031 1.00 92.50 105 ASP A N 1
ATOM 842 C CA . ASP A 1 105 ? 10.832 9.293 -4.273 1.00 92.50 105 ASP A CA 1
ATOM 843 C C . ASP A 1 105 ? 10.471 9.840 -2.875 1.00 92.50 105 ASP A C 1
ATOM 845 O O . ASP A 1 105 ? 11.299 9.806 -1.957 1.00 92.50 105 ASP A O 1
ATOM 849 N N . HIS A 1 106 ? 9.222 10.294 -2.679 1.00 91.06 106 HIS A N 1
ATOM 850 C CA . HIS A 1 106 ? 8.734 10.876 -1.429 1.00 91.06 106 HIS A CA 1
ATOM 851 C C . HIS A 1 106 ? 7.609 10.071 -0.768 1.00 91.06 106 HIS A C 1
ATOM 853 O O . HIS A 1 106 ? 7.837 9.356 0.209 1.00 91.06 106 HIS A O 1
ATOM 859 N N . ILE A 1 107 ? 6.371 10.241 -1.232 1.00 93.12 107 ILE A N 1
ATOM 860 C CA . ILE A 1 107 ? 5.157 9.728 -0.592 1.00 93.12 107 ILE A CA 1
ATOM 861 C C . ILE A 1 107 ? 4.256 9.163 -1.669 1.00 93.12 107 ILE A C 1
ATOM 863 O O . ILE A 1 107 ? 3.720 9.903 -2.490 1.00 93.12 107 ILE A O 1
ATOM 867 N N . LEU A 1 108 ? 3.972 7.867 -1.580 1.00 94.31 108 LEU A N 1
ATOM 868 C CA . LEU A 1 108 ? 3.054 7.227 -2.503 1.00 94.31 108 LEU A CA 1
ATOM 869 C C . LEU A 1 108 ? 1.624 7.262 -1.968 1.00 94.31 108 LEU A C 1
ATOM 871 O O . LEU A 1 108 ? 1.345 6.663 -0.931 1.00 94.31 108 LEU A O 1
ATOM 875 N N . ASN A 1 109 ? 0.711 7.906 -2.696 1.00 94.50 109 ASN A N 1
ATOM 876 C CA . ASN A 1 109 ? -0.681 8.095 -2.279 1.00 94.50 109 ASN A CA 1
ATOM 877 C C . ASN A 1 109 ? -1.653 7.141 -2.974 1.00 94.50 109 ASN A C 1
ATOM 879 O O . ASN A 1 109 ? -2.577 6.646 -2.334 1.00 94.50 109 ASN A O 1
ATOM 883 N N . ILE A 1 110 ? -1.444 6.892 -4.266 1.00 95.88 110 ILE A N 1
ATOM 884 C CA . ILE A 1 110 ? -2.383 6.218 -5.166 1.00 95.88 110 ILE A CA 1
ATOM 885 C C . ILE A 1 110 ? -1.797 4.874 -5.595 1.00 95.88 110 ILE A C 1
ATOM 887 O O . ILE A 1 110 ? -0.622 4.783 -5.957 1.00 95.88 110 ILE A O 1
ATOM 891 N N . CYS A 1 111 ? -2.626 3.831 -5.575 1.00 95.12 111 CYS A N 1
ATOM 892 C CA . CYS A 1 111 ? -2.277 2.475 -6.006 1.00 95.12 111 CYS A CA 1
ATOM 893 C C . CYS A 1 111 ? -3.480 1.854 -6.714 1.00 95.12 111 CYS A C 1
ATOM 895 O O . CYS A 1 111 ? -4.243 1.115 -6.098 1.00 95.12 111 CYS A O 1
ATOM 897 N N . GLN A 1 112 ? -3.663 2.157 -7.998 1.00 96.38 112 GLN A N 1
ATOM 898 C CA . GLN A 1 112 ? -4.849 1.778 -8.765 1.00 96.38 112 GLN A CA 1
ATOM 899 C C . GLN A 1 112 ? -4.565 0.575 -9.672 1.00 96.38 112 GLN A C 1
ATOM 901 O O . GLN A 1 112 ? -3.838 0.711 -10.661 1.00 96.38 112 GLN A O 1
ATOM 906 N N . PRO A 1 113 ? -5.114 -0.612 -9.373 1.00 94.62 113 PRO A N 1
ATOM 907 C CA . PRO A 1 113 ? -5.007 -1.756 -10.263 1.00 94.62 113 PRO A CA 1
ATOM 908 C C . PRO A 1 113 ? -5.877 -1.551 -11.509 1.00 94.62 113 PRO A C 1
ATOM 910 O O . PRO A 1 113 ? -6.964 -0.976 -11.449 1.00 94.62 113 PRO A O 1
ATOM 913 N N . HIS A 1 114 ? -5.416 -2.047 -12.655 1.00 91.62 114 HIS A N 1
ATOM 914 C CA . HIS A 1 114 ? -6.248 -2.093 -13.853 1.00 91.62 114 HIS A CA 1
ATOM 915 C C . HIS A 1 114 ? -7.388 -3.111 -13.649 1.00 91.62 114 HIS A C 1
ATOM 917 O O . HIS A 1 114 ? -7.120 -4.207 -13.157 1.00 91.62 114 HIS A O 1
ATOM 923 N N . PRO A 1 115 ? -8.635 -2.816 -14.071 1.00 87.81 115 PRO A N 1
ATOM 924 C CA . PRO A 1 115 ? -9.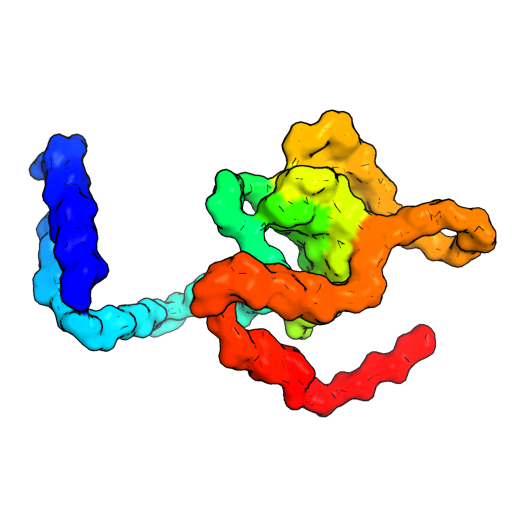789 -3.684 -13.809 1.00 87.81 115 PRO A CA 1
ATOM 925 C C . PRO A 1 115 ? -9.642 -5.106 -14.374 1.00 87.81 115 PRO A C 1
ATOM 927 O O . PRO A 1 115 ? -10.020 -6.068 -13.716 1.00 87.81 115 PRO A O 1
ATOM 930 N N . ASP A 1 116 ? -9.058 -5.242 -15.571 1.00 84.19 116 ASP A N 1
ATOM 931 C CA . ASP A 1 116 ? -8.995 -6.533 -16.281 1.00 84.19 116 ASP A CA 1
ATOM 932 C C . ASP A 1 116 ? -7.578 -7.069 -16.549 1.00 84.19 116 ASP A C 1
ATOM 934 O O . ASP A 1 116 ? -7.410 -8.191 -17.025 1.00 84.19 116 ASP A O 1
ATOM 938 N N . GLN A 1 117 ? -6.540 -6.267 -16.314 1.00 86.56 117 GLN A N 1
ATOM 939 C CA . GLN A 1 117 ? -5.166 -6.597 -16.699 1.00 86.56 117 GLN A CA 1
ATOM 940 C C . GLN A 1 117 ? -4.310 -6.662 -15.447 1.00 86.56 117 GLN A C 1
ATOM 942 O O . GLN A 1 117 ? -4.558 -5.944 -14.482 1.00 86.56 117 GLN A O 1
ATOM 947 N N . PHE A 1 118 ? -3.273 -7.498 -15.466 1.00 85.75 118 PHE A N 1
ATOM 948 C CA . PHE A 1 118 ? -2.312 -7.565 -14.370 1.00 85.75 118 PHE A CA 1
ATOM 949 C C . PHE A 1 118 ? -1.357 -6.365 -14.455 1.00 85.75 118 PHE A C 1
ATOM 951 O O . PHE A 1 118 ? -0.197 -6.495 -14.839 1.00 85.75 118 PHE A O 1
ATOM 958 N N . MET A 1 119 ? -1.893 -5.179 -14.172 1.00 90.31 119 MET A N 1
ATOM 959 C CA . MET A 1 119 ? -1.203 -3.900 -14.244 1.00 90.31 119 MET A CA 1
ATOM 960 C C . MET A 1 119 ? -1.635 -3.013 -13.078 1.00 90.31 119 MET A C 1
ATOM 962 O O . MET A 1 119 ? -2.764 -3.117 -12.600 1.00 90.31 119 MET A O 1
ATOM 966 N N . ILE A 1 120 ? -0.741 -2.139 -12.630 1.00 94.31 120 ILE A N 1
ATOM 967 C CA . ILE A 1 120 ? -1.005 -1.175 -11.558 1.00 94.31 120 ILE A CA 1
ATOM 968 C C . ILE A 1 120 ? -0.540 0.201 -12.027 1.00 94.31 120 ILE A C 1
ATOM 970 O O . ILE A 1 120 ? 0.497 0.305 -12.676 1.00 94.31 120 ILE A O 1
ATOM 974 N N . ALA A 1 121 ? -1.288 1.246 -11.697 1.00 95.56 121 ALA A N 1
ATOM 975 C CA . ALA A 1 121 ? -0.862 2.632 -11.806 1.00 95.56 121 ALA A CA 1
ATOM 976 C C . ALA A 1 121 ? -0.619 3.196 -10.404 1.00 95.56 121 ALA A C 1
ATOM 978 O O . ALA A 1 121 ? -1.464 3.051 -9.517 1.00 95.56 121 ALA A O 1
ATOM 979 N N . THR A 1 122 ? 0.524 3.839 -10.197 1.00 96.69 122 THR A N 1
ATOM 980 C CA . THR A 1 122 ? 0.863 4.482 -8.926 1.00 96.69 122 THR A CA 1
ATOM 981 C C . THR A 1 122 ? 1.195 5.946 -9.146 1.00 96.69 122 THR A C 1
ATOM 983 O O . THR A 1 122 ? 1.805 6.297 -10.155 1.00 96.69 122 THR A O 1
ATOM 986 N N . ALA A 1 123 ? 0.802 6.785 -8.193 1.00 95.94 123 ALA A N 1
ATOM 987 C CA . ALA A 1 123 ? 1.135 8.203 -8.173 1.00 95.94 123 ALA A CA 1
ATOM 988 C C . ALA A 1 123 ? 1.247 8.688 -6.724 1.00 95.94 123 ALA A C 1
ATOM 990 O O . ALA A 1 123 ? 0.517 8.223 -5.838 1.00 95.94 123 ALA A O 1
ATOM 991 N N . GLY A 1 124 ? 2.173 9.603 -6.476 1.00 94.00 124 GLY A N 1
ATOM 992 C CA . GLY A 1 124 ? 2.448 10.129 -5.150 1.00 94.00 124 GLY A CA 1
ATOM 993 C C . GLY A 1 124 ? 2.367 11.643 -5.087 1.00 94.00 124 GLY A C 1
ATOM 994 O O . GLY A 1 124 ? 1.375 12.230 -5.524 1.00 94.00 124 GLY A O 1
ATOM 995 N N . ILE A 1 125 ? 3.357 12.250 -4.438 1.00 93.31 125 ILE A N 1
ATOM 996 C CA . ILE A 1 125 ? 3.533 13.708 -4.396 1.00 93.31 125 ILE A CA 1
ATOM 997 C C . ILE A 1 125 ? 4.387 14.180 -5.572 1.00 93.31 125 ILE A C 1
ATOM 999 O O . ILE A 1 125 ? 4.248 15.334 -5.981 1.00 93.31 125 ILE A O 1
ATOM 1003 N N . ASP A 1 126 ? 5.241 13.305 -6.100 1.00 93.00 126 ASP A N 1
ATOM 1004 C CA . ASP A 1 126 ? 6.079 13.628 -7.242 1.00 93.00 126 ASP A CA 1
ATOM 1005 C C . ASP A 1 126 ? 5.250 13.751 -8.530 1.00 93.00 126 ASP A C 1
ATOM 1007 O O . ASP A 1 126 ? 4.092 13.331 -8.617 1.00 93.00 126 ASP A O 1
ATOM 1011 N N . ASP A 1 127 ? 5.863 14.343 -9.554 1.00 93.81 127 ASP A N 1
ATOM 1012 C CA . ASP A 1 127 ? 5.204 14.646 -10.830 1.00 93.81 127 ASP A CA 1
ATOM 1013 C C . ASP A 1 127 ? 5.002 13.401 -11.724 1.00 93.81 127 ASP A C 1
ATOM 1015 O O . ASP A 1 127 ? 4.369 13.482 -12.782 1.00 93.81 127 ASP A O 1
ATOM 1019 N N . ASP A 1 128 ? 5.536 12.248 -11.312 1.00 92.50 128 ASP A N 1
ATOM 1020 C CA . ASP A 1 128 ? 5.561 11.022 -12.102 1.00 92.50 128 ASP A CA 1
ATOM 1021 C C . ASP A 1 128 ? 4.381 10.088 -11.794 1.00 92.50 128 ASP A C 1
ATOM 1023 O O . ASP A 1 128 ? 3.990 9.850 -10.651 1.00 92.50 128 ASP A O 1
ATOM 1027 N N . ILE A 1 129 ? 3.849 9.472 -12.854 1.00 94.38 129 ILE A N 1
ATOM 1028 C CA . ILE A 1 129 ? 2.913 8.348 -12.759 1.00 94.38 129 ILE A CA 1
ATOM 1029 C C . ILE A 1 129 ? 3.626 7.106 -13.279 1.00 94.38 129 ILE A C 1
ATOM 1031 O O . ILE A 1 129 ? 4.034 7.057 -14.443 1.00 94.38 129 ILE A O 1
ATOM 1035 N N . LEU A 1 130 ? 3.739 6.078 -12.438 1.00 93.25 130 LEU A N 1
ATOM 1036 C CA . LEU A 1 130 ? 4.370 4.816 -12.817 1.00 93.25 130 LEU A CA 1
ATOM 1037 C C . LEU A 1 130 ? 3.324 3.757 -13.158 1.00 93.25 130 LEU A C 1
ATOM 1039 O O . LEU A 1 130 ? 2.326 3.583 -12.458 1.00 93.25 130 LEU A O 1
ATOM 1043 N N . LEU A 1 131 ? 3.589 3.021 -14.238 1.00 92.75 131 LEU A N 1
ATOM 1044 C CA . LEU A 1 131 ? 2.808 1.862 -14.655 1.00 92.75 131 LEU A CA 1
ATOM 1045 C C . LEU A 1 131 ? 3.616 0.585 -14.425 1.00 92.75 131 LEU A C 1
ATOM 1047 O O . LEU A 1 131 ? 4.739 0.443 -14.911 1.00 92.75 131 LEU A O 1
ATOM 1051 N N . TRP A 1 132 ? 3.015 -0.361 -13.715 1.00 91.00 132 TRP A N 1
ATOM 1052 C CA . TRP A 1 132 ? 3.622 -1.625 -13.318 1.00 91.00 132 TRP A CA 1
ATOM 1053 C C . TRP A 1 132 ? 2.988 -2.763 -14.084 1.00 91.00 132 TRP A C 1
ATOM 1055 O O . TRP A 1 132 ? 1.777 -2.934 -14.022 1.00 91.00 132 TRP A O 1
ATOM 1065 N N . GLN A 1 133 ? 3.797 -3.585 -14.738 1.00 85.38 133 GLN A N 1
ATOM 1066 C CA . GLN A 1 133 ? 3.348 -4.818 -15.376 1.00 85.38 133 GLN A CA 1
ATOM 1067 C C . GLN A 1 133 ? 4.393 -5.920 -15.153 1.00 85.38 133 GLN A C 1
ATOM 1069 O O . GLN A 1 133 ? 5.584 -5.619 -15.032 1.00 85.38 133 GLN A O 1
ATOM 1074 N N . PRO A 1 134 ? 3.985 -7.195 -15.101 1.00 76.75 134 PRO A N 1
ATOM 1075 C CA . PRO A 1 134 ? 4.897 -8.308 -14.949 1.00 76.75 134 PRO A CA 1
ATOM 1076 C C . PRO A 1 134 ? 5.667 -8.465 -16.257 1.00 76.75 134 PRO A C 1
ATOM 1078 O O . PRO A 1 134 ? 5.083 -8.558 -17.337 1.00 76.75 134 PRO A O 1
ATOM 1081 N N . ILE A 1 135 ? 6.989 -8.486 -16.164 1.00 72.62 135 ILE A N 1
ATOM 1082 C CA . ILE A 1 135 ? 7.851 -8.676 -17.326 1.00 72.62 135 ILE A CA 1
ATOM 1083 C C . ILE A 1 135 ? 8.311 -10.134 -17.305 1.00 72.62 135 ILE A C 1
ATOM 1085 O O . ILE A 1 135 ? 8.951 -10.565 -16.348 1.00 72.62 135 ILE A O 1
ATOM 1089 N N . LEU A 1 136 ? 7.980 -10.897 -18.352 1.00 63.09 136 LEU A N 1
ATOM 1090 C CA . LEU A 1 136 ? 8.676 -12.152 -18.648 1.00 63.09 136 LEU A CA 1
ATOM 1091 C C . LEU A 1 136 ? 10.100 -11.759 -19.058 1.00 63.09 136 LEU A C 1
ATOM 1093 O O . LEU A 1 136 ? 10.267 -11.223 -20.149 1.00 63.09 136 LEU A O 1
ATOM 1097 N N . GLU A 1 137 ? 11.055 -11.915 -18.141 1.00 57.19 137 GLU A N 1
ATOM 1098 C CA . GLU A 1 137 ? 12.514 -11.817 -18.313 1.00 57.19 137 GLU A CA 1
ATOM 1099 C C . GLU A 1 137 ? 12.989 -11.165 -19.618 1.00 57.19 137 GLU A C 1
ATOM 1101 O O . GLU A 1 137 ? 12.974 -11.781 -20.688 1.00 57.19 137 GLU A O 1
ATOM 1106 N N . ARG A 1 138 ? 13.494 -9.930 -19.527 1.00 55.75 138 ARG A N 1
ATOM 1107 C CA . ARG A 1 138 ? 14.296 -9.370 -20.609 1.00 55.75 138 ARG A CA 1
ATOM 1108 C C . ARG A 1 138 ? 15.755 -9.193 -20.179 1.00 55.75 138 ARG A C 1
ATOM 1110 O O . ARG A 1 138 ? 16.006 -8.782 -19.050 1.00 55.75 138 ARG A O 1
ATOM 1117 N N . PRO A 1 139 ? 16.718 -9.521 -21.058 1.00 54.47 139 PRO A N 1
ATOM 1118 C CA . PRO A 1 139 ? 18.147 -9.409 -20.772 1.00 54.47 139 PRO A CA 1
ATOM 1119 C C . PRO A 1 139 ? 18.677 -7.964 -20.787 1.00 54.47 139 PRO A C 1
ATOM 1121 O O . PRO A 1 139 ? 19.867 -7.756 -20.555 1.00 54.47 139 PRO A O 1
ATOM 1124 N N . ASP A 1 140 ? 17.841 -6.965 -21.082 1.00 55.78 140 ASP A N 1
ATOM 1125 C CA . ASP A 1 140 ? 18.190 -5.550 -21.019 1.00 55.78 140 ASP A CA 1
ATOM 1126 C C . ASP A 1 140 ? 17.956 -4.976 -19.612 1.00 55.78 140 ASP A C 1
ATOM 1128 O O . ASP A 1 140 ? 16.921 -5.167 -18.980 1.00 55.78 140 ASP A O 1
ATOM 1132 N N . ALA A 1 141 ? 18.986 -4.284 -19.123 1.00 53.19 141 ALA A N 1
ATOM 1133 C CA . ALA A 1 141 ? 19.181 -3.802 -17.761 1.00 53.19 141 ALA A CA 1
ATOM 1134 C C . ALA A 1 141 ? 18.210 -2.685 -17.336 1.00 53.19 141 ALA A C 1
ATOM 1136 O O . ALA A 1 141 ? 18.629 -1.576 -17.002 1.00 53.19 141 ALA A O 1
ATOM 1137 N N . PHE A 1 142 ? 16.907 -2.953 -17.328 1.00 57.88 142 PHE A N 1
ATOM 1138 C CA . PHE A 1 142 ? 15.989 -2.104 -16.586 1.00 57.88 142 PHE A CA 1
ATOM 1139 C C . PHE A 1 142 ? 16.266 -2.274 -15.091 1.00 57.88 142 PHE A C 1
ATOM 1141 O O . PHE A 1 142 ? 16.256 -3.387 -14.564 1.00 57.88 142 PHE A O 1
ATOM 1148 N N . LEU A 1 143 ? 16.542 -1.155 -14.419 1.00 62.84 143 LEU A N 1
ATOM 1149 C CA . LEU A 1 143 ? 16.659 -1.086 -12.967 1.00 62.84 143 LEU A CA 1
ATOM 1150 C C . LEU A 1 143 ? 15.353 -1.604 -12.361 1.00 62.84 143 LEU A C 1
ATOM 1152 O O . LEU A 1 143 ? 14.300 -0.976 -12.484 1.00 62.84 143 LEU A O 1
ATOM 1156 N N . SER A 1 144 ? 15.419 -2.780 -11.742 1.00 76.06 144 SER A N 1
ATOM 1157 C CA . SER A 1 144 ? 14.316 -3.301 -10.950 1.00 76.06 144 SER A CA 1
ATOM 1158 C C . SER A 1 144 ? 14.077 -2.345 -9.787 1.00 76.06 144 SER A C 1
ATOM 1160 O O . SER A 1 144 ? 14.905 -2.248 -8.889 1.00 76.06 144 SER A O 1
ATOM 1162 N N . ARG A 1 145 ? 12.918 -1.680 -9.777 1.00 88.88 145 ARG A N 1
ATOM 1163 C CA . ARG A 1 145 ? 12.435 -0.885 -8.633 1.00 88.88 145 ARG A CA 1
ATOM 1164 C C . ARG A 1 145 ? 11.948 -1.761 -7.470 1.00 88.88 145 ARG A C 1
ATOM 1166 O O . ARG A 1 145 ? 11.435 -1.255 -6.478 1.00 88.88 145 ARG A O 1
ATOM 1173 N N . ARG A 1 146 ? 12.050 -3.090 -7.594 1.00 91.00 146 ARG A N 1
ATOM 1174 C CA . ARG A 1 146 ? 11.752 -4.024 -6.506 1.00 91.00 146 ARG A CA 1
ATOM 1175 C C . ARG A 1 146 ? 12.898 -4.008 -5.502 1.00 91.00 146 ARG A C 1
ATOM 1177 O O . ARG A 1 146 ? 14.045 -4.234 -5.878 1.00 91.00 146 ARG A O 1
ATOM 1184 N N . VAL A 1 147 ? 12.556 -3.835 -4.233 1.00 90.69 147 VAL A N 1
ATOM 1185 C CA . VAL A 1 147 ? 13.479 -4.031 -3.113 1.00 90.69 147 VAL A CA 1
ATOM 1186 C C . VAL A 1 147 ? 13.927 -5.497 -3.084 1.00 90.69 147 VAL A C 1
ATOM 1188 O O . VAL A 1 147 ? 13.079 -6.392 -3.078 1.00 90.69 147 VAL A O 1
ATOM 1191 N N . GLU A 1 148 ? 15.243 -5.737 -3.073 1.00 88.38 148 GLU A N 1
ATOM 1192 C CA . GLU A 1 148 ? 15.829 -7.088 -3.130 1.00 88.38 148 GLU A CA 1
ATOM 1193 C C . GLU A 1 148 ? 15.386 -7.966 -1.952 1.00 88.38 148 GLU A C 1
ATOM 1195 O O . GLU A 1 148 ? 14.814 -9.036 -2.164 1.00 88.38 148 GLU A O 1
ATOM 1200 N N . ASP A 1 149 ? 15.591 -7.487 -0.721 1.00 89.00 149 ASP A N 1
ATOM 1201 C CA . ASP A 1 149 ? 15.114 -8.136 0.500 1.00 89.00 149 ASP A CA 1
ATOM 1202 C C . ASP A 1 149 ? 14.095 -7.231 1.218 1.00 89.00 149 ASP A C 1
ATOM 1204 O O . ASP A 1 149 ? 14.471 -6.233 1.849 1.00 89.00 149 ASP A O 1
ATOM 1208 N N . PRO A 1 150 ? 12.788 -7.546 1.137 1.00 87.50 150 PRO A N 1
ATOM 1209 C CA . PRO A 1 150 ? 11.764 -6.730 1.771 1.00 87.50 150 PRO A CA 1
ATOM 1210 C C . PRO A 1 150 ? 11.814 -6.790 3.304 1.00 87.50 150 PRO A C 1
ATOM 1212 O O . PRO A 1 150 ? 11.400 -5.831 3.954 1.00 87.50 150 PRO A O 1
ATOM 1215 N N . TYR A 1 151 ? 12.307 -7.878 3.903 1.00 85.81 151 TYR A N 1
ATOM 1216 C CA . TYR A 1 151 ? 12.364 -8.025 5.357 1.00 85.81 151 TYR A CA 1
ATOM 1217 C C . TYR A 1 151 ? 13.532 -7.243 5.945 1.00 85.81 151 TYR A C 1
ATOM 1219 O O . TYR A 1 151 ? 13.323 -6.478 6.886 1.00 85.81 151 TYR A O 1
ATOM 1227 N N . GLU A 1 152 ? 14.717 -7.336 5.340 1.00 87.44 152 GLU A N 1
ATOM 1228 C CA . GLU A 1 152 ? 15.872 -6.524 5.743 1.00 87.44 152 GLU A CA 1
ATOM 1229 C C . GLU A 1 152 ? 15.560 -5.021 5.615 1.00 87.44 152 GLU A C 1
ATOM 1231 O O . GLU A 1 152 ? 15.896 -4.212 6.484 1.00 87.44 152 GLU A O 1
ATOM 1236 N N . PHE A 1 153 ? 14.860 -4.635 4.547 1.00 86.62 153 PHE A N 1
ATOM 1237 C CA . PHE A 1 153 ? 14.397 -3.266 4.344 1.00 86.62 153 PHE A CA 1
ATOM 1238 C C . PHE A 1 153 ? 13.467 -2.776 5.464 1.00 86.62 153 PHE A C 1
ATOM 1240 O O . PHE A 1 153 ? 13.626 -1.653 5.955 1.00 86.62 153 PHE A O 1
ATOM 1247 N N . MET A 1 154 ? 12.509 -3.606 5.889 1.00 83.62 154 MET A N 1
ATOM 1248 C CA . MET A 1 154 ? 11.603 -3.273 6.992 1.00 83.62 154 MET A CA 1
ATOM 1249 C C . MET A 1 154 ? 12.342 -3.189 8.334 1.00 83.62 154 MET A C 1
ATOM 1251 O O . MET A 1 154 ? 12.073 -2.275 9.115 1.00 83.62 154 MET A O 1
ATOM 1255 N N . GLU A 1 155 ? 13.293 -4.090 8.594 1.00 82.12 155 GLU A N 1
ATOM 1256 C CA . GLU A 1 155 ? 14.106 -4.086 9.818 1.00 82.12 155 GLU A CA 1
ATOM 1257 C C . GLU A 1 155 ? 14.928 -2.799 9.9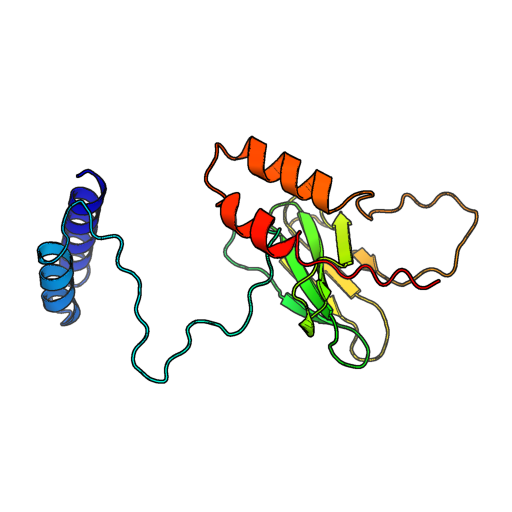50 1.00 82.12 155 GLU A C 1
ATOM 1259 O O . GLU A 1 155 ? 14.831 -2.104 10.963 1.00 82.12 155 GLU A O 1
ATOM 1264 N N . LYS A 1 156 ? 15.641 -2.396 8.889 1.00 80.31 156 LYS A N 1
ATOM 1265 C CA . LYS A 1 156 ? 16.419 -1.141 8.873 1.00 80.31 156 LYS A CA 1
ATOM 1266 C C . LYS A 1 156 ? 15.565 0.085 9.200 1.00 80.31 156 LYS A C 1
ATOM 1268 O O . LYS A 1 156 ? 16.025 1.011 9.870 1.00 80.31 156 LYS A O 1
ATOM 1273 N N . ARG A 1 157 ? 14.312 0.105 8.736 1.00 72.56 157 ARG A N 1
ATOM 1274 C CA . ARG A 1 157 ? 13.374 1.207 9.000 1.00 72.56 157 ARG A CA 1
ATOM 1275 C C . ARG A 1 157 ? 12.777 1.161 10.407 1.00 72.56 157 ARG A C 1
ATOM 1277 O O . ARG A 1 157 ? 12.468 2.220 10.952 1.00 72.56 157 ARG A O 1
ATOM 1284 N N . ALA A 1 158 ? 12.668 -0.016 11.019 1.00 65.00 158 ALA A N 1
ATOM 1285 C CA . ALA A 1 158 ? 12.262 -0.144 12.416 1.00 65.00 158 ALA A CA 1
ATOM 1286 C C . ALA A 1 158 ? 13.325 0.409 13.381 1.00 65.00 158 ALA A C 1
ATOM 1288 O O . ALA A 1 158 ? 12.977 1.088 14.352 1.00 65.00 158 ALA A O 1
ATOM 1289 N N . ASP A 1 159 ? 14.607 0.191 13.080 1.00 57.31 159 ASP A N 1
ATOM 1290 C CA . ASP A 1 159 ? 15.725 0.651 13.913 1.00 57.31 159 ASP A CA 1
ATOM 1291 C C . ASP A 1 159 ? 15.927 2.177 13.853 1.00 57.31 159 ASP A C 1
ATOM 1293 O O . ASP A 1 159 ? 16.232 2.812 14.866 1.00 57.31 159 ASP A O 1
ATOM 1297 N N . GLY A 1 160 ? 15.688 2.797 12.691 1.00 52.19 160 GLY A N 1
ATOM 1298 C CA . GLY A 1 160 ? 15.824 4.247 12.492 1.00 52.19 160 GLY A CA 1
ATOM 1299 C C . GLY A 1 160 ? 14.764 5.112 13.193 1.00 52.19 160 GLY A C 1
ATOM 1300 O O . GLY A 1 160 ? 14.977 6.309 13.372 1.00 52.19 160 GLY A O 1
ATOM 1301 N N . MET A 1 161 ? 13.638 4.532 13.627 1.00 49.03 161 MET A N 1
ATOM 1302 C CA . MET A 1 161 ? 12.511 5.251 14.249 1.00 49.03 161 MET A CA 1
ATOM 1303 C C . MET A 1 161 ? 12.541 5.288 15.790 1.00 49.03 161 MET A C 1
ATOM 1305 O O . MET A 1 161 ? 11.519 5.553 16.423 1.00 49.03 161 MET A O 1
ATOM 1309 N N . GLY A 1 162 ? 13.690 5.044 16.432 1.00 41.34 162 GLY A N 1
ATOM 1310 C CA . GLY A 1 162 ? 13.809 5.215 17.887 1.00 41.34 162 GLY A CA 1
ATOM 1311 C C . GLY A 1 162 ? 12.914 4.266 18.694 1.00 41.34 162 GLY A C 1
ATOM 1312 O O . GLY A 1 162 ? 12.339 4.661 19.707 1.00 41.34 162 GLY A O 1
ATOM 1313 N N . GLY A 1 163 ? 12.799 3.011 18.245 1.00 43.78 163 GLY A N 1
ATOM 1314 C CA . GLY A 1 163 ? 12.349 1.894 19.075 1.00 43.78 163 GLY A CA 1
ATOM 1315 C C . GLY A 1 163 ? 10.920 1.996 19.609 1.00 43.78 163 GLY A C 1
ATOM 1316 O O . GLY A 1 163 ? 10.722 1.920 20.818 1.00 43.78 163 GLY A O 1
ATOM 1317 N N . ARG A 1 164 ? 9.910 2.121 18.737 1.00 41.50 164 ARG A N 1
ATOM 1318 C CA . ARG A 1 164 ? 8.495 1.904 19.116 1.00 41.50 164 ARG A CA 1
ATOM 1319 C C . ARG A 1 164 ? 7.613 1.231 18.063 1.00 41.50 164 ARG A C 1
ATOM 1321 O O . ARG A 1 164 ? 6.407 1.137 18.268 1.00 41.50 164 ARG A O 1
ATOM 1328 N N . ILE A 1 165 ? 8.176 0.669 16.995 1.00 46.25 165 ILE A N 1
ATOM 1329 C CA . ILE A 1 165 ? 7.459 -0.406 16.300 1.00 46.25 165 ILE A CA 1
ATOM 1330 C C . ILE A 1 165 ? 7.647 -1.632 17.189 1.00 46.25 165 ILE A C 1
ATOM 1332 O O . ILE A 1 165 ? 8.780 -2.011 17.473 1.00 46.25 165 ILE A O 1
ATOM 1336 N N . HIS A 1 166 ? 6.562 -2.181 17.734 1.00 42.47 166 HIS A N 1
ATOM 1337 C CA . HIS A 1 166 ? 6.588 -3.347 18.619 1.00 42.47 166 HIS A CA 1
ATOM 1338 C C . HIS A 1 166 ? 7.258 -4.541 17.903 1.00 42.47 166 HIS A C 1
ATOM 1340 O O . HIS A 1 166 ? 6.589 -5.374 17.301 1.00 42.47 166 HIS A O 1
ATOM 1346 N N . LEU A 1 167 ? 8.590 -4.636 17.994 1.00 41.28 167 LEU A N 1
ATOM 1347 C CA . LEU A 1 167 ? 9.445 -5.692 17.430 1.00 41.28 167 LEU A CA 1
ATOM 1348 C C . LEU A 1 167 ? 9.023 -7.100 17.875 1.00 41.28 167 LEU A C 1
ATOM 1350 O O . LEU A 1 167 ? 9.283 -8.080 17.181 1.00 41.28 167 LEU A O 1
ATOM 1354 N N . HIS A 1 168 ? 8.325 -7.202 19.009 1.00 41.44 168 HIS A N 1
ATOM 1355 C CA . HIS A 1 168 ? 7.714 -8.449 19.458 1.00 41.44 168 HIS A CA 1
ATOM 1356 C C . HIS A 1 168 ? 6.641 -8.974 18.487 1.00 41.44 168 HIS A C 1
ATOM 1358 O O . HIS A 1 168 ? 6.591 -10.176 18.279 1.00 41.44 168 HIS A O 1
ATOM 1364 N N . MET A 1 169 ? 5.880 -8.107 17.805 1.00 42.12 169 MET A N 1
ATOM 1365 C CA . MET A 1 169 ? 4.815 -8.536 16.884 1.00 42.12 169 MET A CA 1
ATOM 1366 C C . MET A 1 169 ? 5.324 -8.983 15.504 1.00 42.12 169 MET A C 1
ATOM 1368 O O . MET A 1 169 ? 4.684 -9.800 14.852 1.00 42.12 169 MET A O 1
ATOM 1372 N N . LEU A 1 170 ? 6.489 -8.498 15.054 1.00 42.34 170 LEU A N 1
ATOM 1373 C CA . LEU A 1 170 ? 7.111 -8.974 13.807 1.00 42.34 170 LEU A CA 1
ATOM 1374 C C . LEU A 1 170 ? 7.752 -10.362 13.977 1.00 42.34 170 LEU A C 1
ATOM 1376 O O . LEU A 1 170 ? 7.744 -11.163 13.044 1.00 42.34 170 LEU A O 1
ATOM 1380 N N . ARG A 1 171 ? 8.263 -10.681 15.177 1.00 39.06 171 ARG A N 1
ATOM 1381 C CA . ARG A 1 171 ? 8.822 -12.011 15.482 1.00 39.06 171 ARG A CA 1
ATOM 1382 C C . ARG A 1 171 ? 7.775 -13.122 15.467 1.00 39.06 171 ARG A C 1
ATOM 1384 O O . ARG A 1 171 ? 8.117 -14.229 15.056 1.00 39.06 171 ARG A O 1
ATOM 1391 N N . ASP A 1 172 ? 6.542 -12.816 15.857 1.00 39.34 172 ASP A N 1
ATOM 1392 C CA . ASP A 1 172 ? 5.444 -13.788 15.878 1.00 39.34 172 ASP A CA 1
ATOM 1393 C C . ASP A 1 172 ? 4.912 -14.090 14.462 1.00 39.34 172 ASP A C 1
ATOM 1395 O O . ASP A 1 172 ? 4.492 -15.209 14.185 1.00 39.34 172 ASP A O 1
ATOM 1399 N N . LEU A 1 173 ? 5.032 -13.146 13.519 1.00 42.81 173 LEU A N 1
ATOM 1400 C CA . LEU A 1 173 ? 4.653 -13.337 12.109 1.00 42.81 173 LEU A CA 1
ATOM 1401 C C . LEU A 1 173 ? 5.710 -14.093 11.281 1.00 42.81 173 LEU A C 1
ATOM 1403 O O . LEU A 1 173 ? 5.385 -14.726 10.275 1.00 42.81 173 LEU A O 1
ATOM 1407 N N . ALA A 1 174 ? 6.982 -14.023 11.683 1.00 42.25 174 ALA A N 1
ATOM 1408 C CA . ALA A 1 174 ? 8.107 -14.541 10.901 1.00 42.25 174 ALA A CA 1
ATOM 1409 C C . ALA A 1 174 ? 8.482 -16.004 11.204 1.00 42.25 174 ALA A C 1
ATOM 1411 O O . ALA A 1 174 ? 9.352 -16.555 10.528 1.00 42.25 174 ALA A O 1
ATOM 1412 N N . ARG A 1 175 ? 7.891 -16.640 12.226 1.00 39.34 175 ARG A N 1
ATOM 1413 C CA . ARG A 1 175 ? 8.418 -17.907 12.768 1.00 39.34 175 ARG A CA 1
ATOM 1414 C C . ARG A 1 175 ? 7.464 -19.087 12.834 1.00 39.34 175 ARG A C 1
ATOM 1416 O O . ARG A 1 175 ? 7.851 -20.085 13.442 1.00 39.34 175 ARG A O 1
ATOM 1423 N N . ASP A 1 176 ? 6.314 -19.046 12.162 1.00 35.12 176 ASP A N 1
ATOM 1424 C CA . ASP A 1 176 ? 5.569 -20.289 11.956 1.00 35.12 176 ASP A CA 1
ATOM 1425 C C . ASP A 1 176 ? 5.999 -21.006 10.670 1.00 35.12 176 ASP A C 1
ATOM 1427 O O . ASP A 1 176 ? 5.872 -20.519 9.540 1.00 35.12 176 ASP A O 1
ATOM 1431 N N . ASN A 1 177 ? 6.619 -22.160 10.905 1.00 40.41 177 ASN A N 1
ATOM 1432 C CA . ASN A 1 177 ? 7.375 -22.969 9.967 1.00 40.41 177 ASN A CA 1
ATOM 1433 C C . ASN A 1 177 ? 6.450 -23.708 8.996 1.00 40.41 177 ASN A C 1
ATOM 1435 O O . ASN A 1 177 ? 5.876 -24.739 9.330 1.00 40.41 177 ASN A O 1
ATOM 1439 N N . SER A 1 178 ? 6.390 -23.256 7.750 1.00 32.47 178 SER A N 1
ATOM 1440 C CA . SER A 1 178 ? 6.277 -24.152 6.593 1.00 32.47 178 SER A CA 1
ATOM 1441 C C . SER A 1 178 ? 6.660 -23.376 5.340 1.00 32.47 178 SER A C 1
ATOM 1443 O O . SER A 1 178 ? 5.858 -22.718 4.684 1.00 32.47 178 SER A O 1
ATOM 1445 N N . GLN A 1 179 ? 7.955 -23.421 5.039 1.00 36.41 179 GLN A N 1
ATOM 1446 C CA . GLN A 1 179 ? 8.456 -23.088 3.717 1.00 36.41 179 GLN A CA 1
ATOM 1447 C C . GLN A 1 179 ? 7.752 -23.995 2.700 1.00 36.41 179 GLN A C 1
ATOM 1449 O O . GLN A 1 179 ? 7.938 -25.209 2.725 1.00 36.41 179 GLN A O 1
ATOM 1454 N N . CYS A 1 180 ? 6.970 -23.415 1.794 1.00 24.84 180 CYS A N 1
ATOM 1455 C CA . CYS A 1 180 ? 6.730 -24.024 0.495 1.00 24.84 180 CYS A CA 1
ATOM 1456 C C . CYS A 1 180 ? 7.456 -23.162 -0.531 1.00 24.84 180 CYS A C 1
ATOM 1458 O O . CYS A 1 180 ? 6.948 -22.157 -1.019 1.00 24.84 180 CYS A O 1
ATOM 1460 N N . VAL A 1 181 ? 8.706 -23.544 -0.775 1.00 34.31 181 VAL A N 1
ATOM 1461 C CA . VAL A 1 181 ? 9.408 -23.214 -2.007 1.00 34.31 181 VAL A CA 1
ATOM 1462 C C . VAL A 1 181 ? 8.746 -24.063 -3.078 1.00 34.31 181 VAL A C 1
ATOM 1464 O O . VAL A 1 181 ? 8.861 -25.285 -3.001 1.00 34.31 181 VAL A O 1
ATOM 1467 N N . GLN A 1 182 ? 8.083 -23.468 -4.065 1.00 22.70 182 GLN A N 1
ATOM 1468 C CA . GLN A 1 182 ? 7.877 -24.162 -5.334 1.00 22.70 182 GLN A CA 1
ATOM 1469 C C . GLN A 1 182 ? 8.033 -23.210 -6.519 1.00 22.70 182 GLN A C 1
ATOM 1471 O O . GLN A 1 182 ? 7.216 -22.317 -6.713 1.00 22.70 182 GLN A O 1
ATOM 1476 N N . SER A 1 183 ? 9.145 -23.486 -7.218 1.00 29.22 183 SER A N 1
ATOM 1477 C CA . SER A 1 183 ? 9.486 -23.343 -8.645 1.00 29.22 183 SER A CA 1
ATOM 1478 C C . SER A 1 183 ? 8.977 -22.135 -9.414 1.00 29.22 183 SER A C 1
ATOM 1480 O O . SER A 1 183 ? 7.757 -22.092 -9.685 1.00 29.22 183 SER A O 1
#

pLDDT: mean 77.47, std 19.3, range [22.7, 96.69]